Protein AF-0000000079491984 (afdb_homodimer)

pLDDT: mean 94.08, std 5.02, range [65.5, 98.88]

Sequence (304 aa):
MAICGKISVEFAIQIPASKFFHILAKEFHNIQNICERVHGANLHEGDDWHSTDSVKNWTCLVDGKVITCKEKIEAIDEEKKLIKYSLFDGDIGQNYKLFKCNVQVTETNNESASVKWTIEYEKITEDVKTPYGYLEFLEKGTVEVGDHLQKAMAICGKISVEFAIQIPASKFFHILAKEFHNIQNICERVHGANLHEGDDWHSTDSVKNWTCLVDGKVITCKEKIEAIDEEKKLIKYSLFDGDIGQNYKLFKCNVQVTETNNESASVKWTIEYEKITEDVKTPYGYLEFLEKGTVEVGDHLQKA

Foldseek 3Di:
DDQWDKDKDKDKFQAALLVLLCCVQPVVQCLCVQFPQWVDKDWPDDDDDRDQGTKMWTWGQFPNDTWIWIKGWPDADSVQSKTKMWIDDTPCPVWWPGWIKMWTWAGDPDNMIMIMIMIITGTPDPPRDDVVRVNVVVVSSSRSSSVVVVVD/DDQWDKDKDKDKFQAALLVLLCCVQPVVQCLCVQFPQWVDKDWPDDDDDRDQGTKMWTWGQFPNDTWIWIKGWDDADSVQSKTKMWIDDTPCPVWWPGWIKMWTWAGDPDRMIMIMIMIITGTPDPPRDDVVRVNVVVVSSSRSSSVVVVVD

Nearest PDB structures (foldseek):
  4reh-assembly1_A  TM=9.298E-01  e=4.213E-14  Panax ginseng
  4rej-assembly1_A  TM=9.325E-01  e=7.852E-14  Panax ginseng
  4ihr-assembly1_A  TM=9.256E-01  e=9.306E-14  Actinidia deliciosa
  4rei-assembly1_A  TM=9.336E-01  e=1.836E-13  Panax ginseng
  8qhh-assembly1_A  TM=7.505E-01  e=2.131E-08  Actinidia deliciosa

Radius of gyration: 20.42 Å; Cα contacts (8 Å, |Δi|>4): 708; chains: 2; bounding box: 38×55×44 Å

InterPro domains:
  IPR000916 Bet v I/Major latex protein [PF00407] (3-151)
  IPR000916 Bet v I/Major latex protein [SM01037] (2-152)
  IPR023393 START-like domain superfamily [G3DSA:3.30.530.20] (1-151)
  IPR051761 MLP-like hydrophobic ligand-binding [PTHR31907] (5-149)

Secondary structure (DSSP, 8-state):
--SEEEEEEEEEESS-HHHHHHHHHH-GGGHHHH-TTEEEEEEEESS-TTSTT-EEEEEEEETTEEEEEEEEEEEEETTTTEEEEEEESHHHHHHEEEEEEEEEEEE-SSS-EEEEEEEEEEESSTTSPPTHHHHHHHHHHHHHHHHHHHH-/--SEEEEEEEEEESS-HHHHHHHHHH-GGGHHHH-TTEEEEEEEESS-TTSTT-EEEEEEEETTEEEEEEEEEEEEETTTTEEEEEEESHHHHHHEEEEEEEEEEEE-SSS-EEEEEEEEEEESSTTSPPTHHHHHHHHHHHHHHHHHHHH-

Solvent-accessible surface area (backbone atoms only — not comparable to full-atom values): 15536 Å² total; per-residue (Å²): 103,62,43,40,39,38,38,36,42,34,34,56,44,88,41,35,28,68,63,60,48,40,40,64,62,74,40,50,84,52,44,46,81,58,23,83,50,33,74,39,71,45,78,74,38,71,90,48,93,73,40,64,77,14,31,33,38,42,32,34,53,44,81,88,35,83,42,39,33,33,38,31,40,73,46,74,38,75,89,65,36,33,41,35,34,40,47,36,44,60,55,47,42,73,40,26,77,38,40,33,44,33,40,35,39,38,74,48,75,88,56,14,14,34,42,34,42,36,39,41,40,26,39,68,47,55,84,49,74,79,65,58,49,58,53,49,40,53,52,54,41,50,47,40,46,50,54,51,55,67,75,96,102,61,43,41,40,38,37,36,41,33,33,56,44,87,43,36,28,68,62,60,47,41,40,64,60,74,41,51,84,51,45,48,79,57,22,85,49,33,74,39,68,45,80,72,38,71,90,48,90,72,39,65,75,14,30,33,37,40,32,31,53,44,83,89,36,81,41,40,32,33,39,30,40,73,46,75,38,77,88,64,36,32,42,35,34,39,46,36,45,59,55,47,42,73,39,27,78,37,40,31,44,34,41,36,40,39,73,48,76,88,57,13,13,36,42,34,43,35,38,41,40,25,40,68,47,55,84,49,73,80,66,56,49,58,53,51,40,52,52,54,43,50,48,40,46,50,54,52,56,68,74,97

Organism: Arachis duranensis (NCBI:txid130453)

Structure (mmCIF, N/CA/C/O backbone):
data_AF-0000000079491984-model_v1
#
loop_
_entity.id
_entity.type
_entity.pdbx_description
1 polymer 'MLP-like protein 43 isoform X2'
#
loop_
_atom_site.group_PDB
_atom_site.id
_atom_site.type_symbol
_atom_site.label_atom_id
_atom_site.label_alt_id
_atom_site.label_comp_id
_atom_site.label_asym_id
_atom_site.label_entity_id
_atom_site.label_seq_id
_atom_site.pdbx_PDB_ins_code
_atom_site.Cartn_x
_atom_site.Cartn_y
_atom_site.Cartn_z
_atom_site.occupancy
_atom_site.B_iso_or_equiv
_atom_site.auth_seq_id
_atom_site.auth_comp_id
_atom_site.auth_asym_id
_atom_site.auth_atom_id
_atom_site.pdbx_PDB_model_num
ATOM 1 N N . MET A 1 1 ? -13.367 -6.609 -8.82 1 65.81 1 MET A N 1
ATOM 2 C CA . MET A 1 1 ? -12.398 -6.168 -7.82 1 65.81 1 MET A CA 1
ATOM 3 C C . MET A 1 1 ? -13.055 -6.047 -6.445 1 65.81 1 MET A C 1
ATOM 5 O O . MET A 1 1 ? -14.273 -5.953 -6.34 1 65.81 1 MET A O 1
ATOM 9 N N . ALA A 1 2 ? -12.18 -6.27 -5.438 1 77.56 2 ALA A N 1
ATOM 10 C CA . ALA A 1 2 ? -12.695 -6.188 -4.074 1 77.56 2 ALA A CA 1
ATOM 11 C C . ALA A 1 2 ? -13.234 -4.789 -3.775 1 77.56 2 ALA A C 1
ATOM 13 O O . ALA A 1 2 ? -12.648 -3.789 -4.191 1 77.56 2 ALA A O 1
ATOM 14 N N . ILE A 1 3 ? -14.32 -4.754 -3.184 1 88.94 3 ILE A N 1
ATOM 15 C CA . ILE A 1 3 ? -15.016 -3.512 -2.869 1 88.94 3 ILE A CA 1
ATOM 16 C C . ILE A 1 3 ? -14.375 -2.85 -1.654 1 88.94 3 ILE A C 1
ATOM 18 O O . ILE A 1 3 ? -14.344 -1.621 -1.551 1 88.94 3 ILE A O 1
ATOM 22 N N . CYS A 1 4 ? -13.898 -3.643 -0.767 1 94.94 4 CYS A N 1
ATOM 23 C CA . CYS A 1 4 ? -13.281 -3.09 0.432 1 94.94 4 CYS A CA 1
ATOM 24 C C . CYS A 1 4 ? -11.844 -3.58 0.578 1 94.94 4 CYS A C 1
ATOM 26 O O . CYS A 1 4 ? -11.484 -4.621 0.033 1 94.94 4 CYS A O 1
ATOM 28 N N . GLY A 1 5 ? -11.07 -2.826 1.215 1 97.25 5 GLY A N 1
ATOM 29 C CA . GLY A 1 5 ? -9.695 -3.238 1.428 1 97.25 5 GLY A CA 1
ATOM 30 C C . GLY A 1 5 ? -8.906 -2.268 2.287 1 97.25 5 GLY A C 1
ATOM 31 O O . GLY A 1 5 ? -9.484 -1.355 2.887 1 97.25 5 GLY A O 1
ATOM 32 N N . LYS A 1 6 ? -7.695 -2.627 2.525 1 98.44 6 LYS A N 1
ATOM 33 C CA . LYS A 1 6 ? -6.742 -1.841 3.301 1 98.44 6 LYS A CA 1
ATOM 34 C C . LYS A 1 6 ? -5.387 -1.775 2.602 1 98.44 6 LYS A C 1
ATOM 36 O O . LYS A 1 6 ? -4.879 -2.791 2.121 1 98.44 6 LYS A O 1
ATOM 41 N N . ILE A 1 7 ? -4.855 -0.584 2.465 1 98.75 7 ILE A N 1
ATOM 42 C CA . ILE A 1 7 ? -3.518 -0.414 1.902 1 98.75 7 ILE A CA 1
ATOM 43 C C . ILE A 1 7 ? -2.645 0.372 2.877 1 98.75 7 ILE A C 1
ATOM 45 O O . ILE A 1 7 ? -3.15 1.16 3.678 1 98.75 7 ILE A O 1
ATOM 49 N N . SER A 1 8 ? -1.336 0.175 2.818 1 98.88 8 SER A N 1
ATOM 50 C CA . SER A 1 8 ? -0.468 0.884 3.752 1 98.88 8 SER A CA 1
ATOM 51 C C . SER A 1 8 ? 0.931 1.071 3.174 1 98.88 8 SER A C 1
ATOM 53 O O . SER A 1 8 ? 1.337 0.339 2.27 1 98.88 8 SER A O 1
ATOM 55 N N . VAL A 1 9 ? 1.588 2.031 3.645 1 98.69 9 VAL A N 1
ATOM 56 C CA . VAL A 1 9 ? 2.992 2.299 3.357 1 98.69 9 VAL A CA 1
ATOM 57 C C . VAL A 1 9 ? 3.723 2.666 4.648 1 98.69 9 VAL A C 1
ATOM 59 O O . VAL A 1 9 ? 3.174 3.369 5.5 1 98.69 9 VAL A O 1
ATOM 62 N N . GLU A 1 10 ? 4.836 2.133 4.848 1 98.44 10 GLU A N 1
ATOM 63 C CA . GLU A 1 10 ? 5.688 2.418 6 1 98.44 10 GLU A CA 1
ATOM 64 C C . GLU A 1 10 ? 7.125 2.705 5.566 1 98.44 10 GLU A C 1
ATOM 66 O O . GLU A 1 10 ? 7.695 1.964 4.766 1 98.44 10 GLU A O 1
ATOM 71 N N . PHE A 1 11 ? 7.715 3.742 6.102 1 96.94 11 PHE A N 1
ATOM 72 C CA . PHE A 1 11 ? 9.07 4.129 5.742 1 96.94 11 PHE A CA 1
ATOM 73 C C . PHE A 1 11 ? 9.703 4.98 6.836 1 96.94 11 PHE A C 1
ATOM 75 O O . PHE A 1 11 ? 9.008 5.461 7.734 1 96.94 11 PHE A O 1
ATOM 82 N N . ALA A 1 12 ? 10.984 5.207 6.746 1 94.38 12 ALA A N 1
ATOM 83 C CA . ALA A 1 12 ? 11.719 5.965 7.754 1 94.38 12 ALA A CA 1
ATOM 84 C C . ALA A 1 12 ? 11.875 7.422 7.336 1 94.38 12 ALA A C 1
ATOM 86 O O . ALA A 1 12 ? 11.969 7.73 6.145 1 94.38 12 ALA A O 1
ATOM 87 N N . ILE A 1 13 ? 11.836 8.273 8.336 1 93.88 13 ILE A N 1
ATOM 88 C CA . ILE A 1 13 ? 12.203 9.672 8.148 1 93.88 13 ILE A CA 1
ATOM 89 C C . ILE A 1 13 ? 13.281 10.07 9.148 1 93.88 13 ILE A C 1
ATOM 91 O O . ILE A 1 13 ? 13.359 9.508 10.242 1 93.88 13 ILE A O 1
ATOM 95 N N . GLN A 1 14 ? 14.07 10.961 8.789 1 91.62 14 GLN A N 1
ATOM 96 C CA . GLN A 1 14 ? 15.172 11.391 9.648 1 91.62 14 GLN A CA 1
ATOM 97 C C . GLN A 1 14 ? 14.75 12.562 10.531 1 91.62 14 GLN A C 1
ATOM 99 O O . GLN A 1 14 ? 15.414 13.602 10.539 1 91.62 14 GLN A O 1
ATOM 104 N N . ILE A 1 15 ? 13.727 12.414 11.211 1 94 15 ILE A N 1
ATOM 105 C CA . ILE A 1 15 ? 13.133 13.352 12.156 1 94 15 ILE A CA 1
ATOM 106 C C . ILE A 1 15 ? 12.633 12.602 13.391 1 94 15 ILE A C 1
ATOM 108 O O . ILE A 1 15 ? 12.031 11.539 13.266 1 94 15 ILE A O 1
ATOM 112 N N . PRO A 1 16 ? 12.922 13.125 14.594 1 95.25 16 PRO A N 1
ATOM 113 C CA . PRO A 1 16 ? 12.344 12.477 15.773 1 95.25 16 PRO A CA 1
ATOM 114 C C . PRO A 1 16 ? 10.82 12.352 15.695 1 95.25 16 PRO A C 1
ATOM 116 O O . PRO A 1 16 ? 10.148 13.258 15.195 1 95.25 16 PRO A O 1
ATOM 119 N N . ALA A 1 17 ? 10.344 11.25 16.188 1 96.31 17 ALA A N 1
ATOM 120 C CA . ALA A 1 17 ? 8.914 10.945 16.109 1 96.31 17 ALA A CA 1
ATOM 121 C C . ALA A 1 17 ? 8.078 12.055 16.75 1 96.31 17 ALA A C 1
ATOM 123 O O . ALA A 1 17 ? 7.051 12.453 16.203 1 96.31 17 ALA A O 1
ATOM 124 N N . SER A 1 18 ? 8.539 12.57 17.859 1 95.12 18 SER A N 1
ATOM 125 C CA . SER A 1 18 ? 7.781 13.586 18.578 1 95.12 18 SER A CA 1
ATOM 126 C C . SER A 1 18 ? 7.656 14.867 17.766 1 95.12 18 SER A C 1
ATOM 128 O O . SER A 1 18 ? 6.602 15.508 17.75 1 95.12 18 SER A O 1
ATOM 130 N N . LYS A 1 19 ? 8.695 15.172 17.109 1 94.19 19 LYS A N 1
ATOM 131 C CA . LYS A 1 19 ? 8.695 16.391 16.312 1 94.19 19 LYS A CA 1
ATOM 132 C C . LYS A 1 19 ? 7.75 16.281 15.125 1 94.19 19 LYS A C 1
ATOM 134 O O . LYS A 1 19 ? 6.973 17.188 14.852 1 94.19 19 LYS A O 1
ATOM 139 N N . PHE A 1 20 ? 7.863 15.227 14.398 1 95.94 20 PHE A N 1
ATOM 140 C CA . PHE A 1 20 ? 6.988 15.016 13.25 1 95.94 20 PHE A CA 1
ATOM 141 C C . PHE A 1 20 ? 5.531 14.938 13.695 1 95.94 20 PHE A C 1
ATOM 143 O O . PHE A 1 20 ? 4.656 15.547 13.078 1 95.94 20 PHE A O 1
ATOM 150 N N . PHE A 1 21 ? 5.293 14.195 14.773 1 96.69 21 PHE A N 1
ATOM 151 C CA . PHE A 1 21 ? 3.938 14.016 15.281 1 96.69 21 PHE A CA 1
ATOM 152 C C . PHE A 1 21 ? 3.344 15.344 15.727 1 96.69 21 PHE A C 1
ATOM 154 O O . PHE A 1 21 ? 2.143 15.578 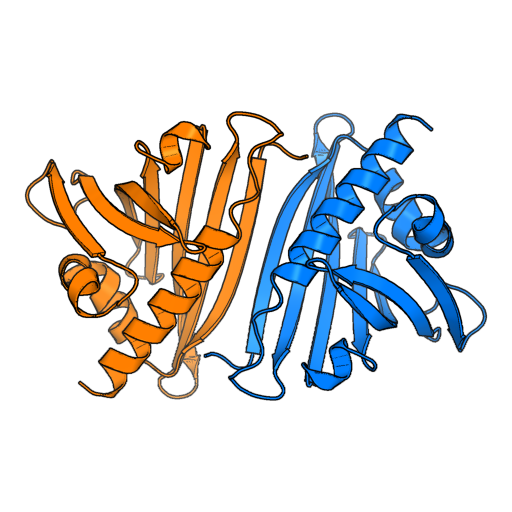15.57 1 96.69 21 PHE A O 1
ATOM 161 N N . HIS A 1 22 ? 4.141 16.219 16.203 1 94.44 22 HIS A N 1
ATOM 162 C CA . HIS A 1 22 ? 3.693 17.516 16.688 1 94.44 22 HIS A CA 1
ATOM 163 C C . HIS A 1 22 ? 3.074 18.344 15.57 1 94.44 22 HIS A C 1
ATOM 165 O O . HIS A 1 22 ? 2.033 18.969 15.766 1 94.44 22 HIS A O 1
ATOM 171 N N . ILE A 1 23 ? 3.633 18.266 14.453 1 92.69 23 ILE A N 1
ATOM 172 C CA . ILE A 1 23 ? 3.115 19.047 13.336 1 92.69 23 ILE A CA 1
ATOM 173 C C . ILE A 1 23 ? 1.729 18.531 12.953 1 92.69 23 ILE A C 1
ATOM 175 O O . ILE A 1 23 ? 0.839 19.312 12.617 1 92.69 23 ILE A O 1
ATOM 179 N N . LEU A 1 24 ? 1.529 17.25 12.992 1 92.94 24 LEU A N 1
ATOM 180 C CA . LEU A 1 24 ? 0.246 16.656 12.625 1 92.94 24 LEU A CA 1
ATOM 181 C C . LEU A 1 24 ? -0.8 16.922 13.703 1 92.94 24 LEU A C 1
ATOM 183 O O . LEU A 1 24 ? -1.956 17.219 13.391 1 92.94 24 LEU A O 1
ATOM 187 N N . ALA A 1 25 ? -0.367 16.938 14.883 1 91.25 25 ALA A N 1
ATOM 188 C CA . ALA A 1 25 ? -1.304 16.953 16 1 91.25 25 ALA A CA 1
ATOM 189 C C . ALA A 1 25 ? -1.611 18.391 16.438 1 91.25 25 ALA A C 1
ATOM 191 O O . ALA A 1 25 ? -2.68 18.656 17 1 91.25 25 ALA A O 1
ATOM 192 N N . LYS A 1 26 ? -0.658 19.312 16.156 1 89.75 26 LYS A N 1
ATOM 193 C CA . LYS A 1 26 ? -0.817 20.625 16.766 1 89.75 26 LYS A CA 1
ATOM 194 C C . LYS A 1 26 ? -0.711 21.734 15.711 1 89.75 26 LYS A C 1
ATOM 196 O O . LYS A 1 26 ? -1.193 22.844 15.922 1 89.75 26 LYS A O 1
ATOM 201 N N . GLU A 1 27 ? -0.097 21.406 14.633 1 89.69 27 GLU A N 1
ATOM 202 C CA . GLU A 1 27 ? 0.138 22.438 13.633 1 89.69 27 GLU A CA 1
ATOM 203 C C . GLU A 1 27 ? -0.346 22 12.25 1 89.69 27 GLU A C 1
ATOM 205 O O . GLU A 1 27 ? 0.245 22.359 11.234 1 89.69 27 GLU A O 1
ATOM 210 N N . PHE A 1 28 ? -1.346 21.203 12.203 1 88.44 28 PHE A N 1
ATOM 211 C CA . PHE A 1 28 ? -1.822 20.609 10.953 1 88.44 28 PHE A CA 1
ATOM 212 C C . PHE A 1 28 ? -2.256 21.703 9.977 1 88.44 28 PHE A C 1
ATOM 214 O O . PHE A 1 28 ? -2.172 21.516 8.766 1 88.44 28 PHE A O 1
ATOM 221 N N . HIS A 1 29 ? -2.643 22.922 10.461 1 87.38 29 HIS A N 1
ATOM 222 C CA . HIS A 1 29 ? -3.061 24.047 9.641 1 87.38 29 HIS A CA 1
ATOM 223 C C . HIS A 1 29 ? -1.907 24.578 8.797 1 87.38 29 HIS A C 1
ATOM 225 O O . HIS A 1 29 ? -2.129 25.219 7.766 1 87.38 29 HIS A O 1
ATOM 231 N N . ASN A 1 30 ? -0.699 24.266 9.195 1 88.69 30 ASN A N 1
ATOM 232 C CA . ASN A 1 30 ? 0.477 24.781 8.492 1 88.69 30 ASN A CA 1
ATOM 233 C C . ASN A 1 30 ? 0.876 23.875 7.336 1 88.69 30 ASN A C 1
ATOM 235 O O . ASN A 1 30 ? 1.764 24.203 6.551 1 88.69 30 ASN A O 1
ATOM 239 N N . ILE A 1 31 ? 0.219 22.703 7.156 1 91.12 31 ILE A N 1
ATOM 240 C CA . ILE A 1 31 ? 0.618 21.703 6.164 1 91.12 31 ILE A CA 1
ATOM 241 C C . ILE A 1 31 ? 0.465 22.281 4.762 1 91.12 31 ILE A C 1
ATOM 243 O O . ILE A 1 31 ? 1.267 22 3.869 1 91.12 31 ILE A O 1
ATOM 247 N N . GLN A 1 32 ? -0.574 23.125 4.555 1 90.19 32 GLN A N 1
ATOM 248 C CA . GLN A 1 32 ? -0.828 23.703 3.238 1 90.19 32 GLN A CA 1
ATOM 249 C C . GLN A 1 32 ? 0.31 24.641 2.816 1 90.19 32 GLN A C 1
ATOM 251 O O . GLN A 1 32 ? 0.509 24.875 1.624 1 90.19 32 GLN A O 1
ATOM 256 N N . ASN A 1 33 ? 1.092 25.125 3.779 1 91.12 33 ASN A N 1
ATOM 257 C CA . ASN A 1 33 ? 2.219 26.016 3.498 1 91.12 33 ASN A CA 1
ATOM 258 C C . ASN A 1 33 ? 3.508 25.234 3.285 1 91.12 33 ASN A C 1
ATOM 260 O O . ASN A 1 33 ? 4.492 25.766 2.777 1 91.12 33 ASN A O 1
ATOM 264 N N . ILE A 1 34 ? 3.486 24.031 3.691 1 92.06 34 ILE A N 1
ATOM 265 C CA . ILE A 1 34 ? 4.68 23.188 3.658 1 92.06 34 ILE A CA 1
ATOM 266 C C . ILE A 1 34 ? 4.625 22.266 2.449 1 92.06 34 ILE A C 1
ATOM 268 O O . ILE A 1 34 ? 5.617 22.109 1.733 1 92.06 34 ILE A O 1
ATOM 272 N N . CYS A 1 35 ? 3.459 21.719 2.193 1 92.88 35 CYS A N 1
ATOM 273 C CA . CYS A 1 35 ? 3.297 20.719 1.152 1 92.88 35 CYS A CA 1
ATOM 274 C C . CYS A 1 35 ? 2.822 21.344 -0.151 1 92.88 35 CYS A C 1
ATOM 276 O O . CYS A 1 35 ? 1.72 21.891 -0.215 1 92.88 35 CYS A O 1
ATOM 278 N N . GLU A 1 36 ? 3.543 21.156 -1.156 1 91.25 36 GLU A N 1
ATOM 279 C CA . GLU A 1 36 ? 3.217 21.734 -2.459 1 91.25 36 GLU A CA 1
ATOM 280 C C . GLU A 1 36 ? 1.952 21.109 -3.037 1 91.25 36 GLU A C 1
ATOM 282 O O . GLU A 1 36 ? 1.207 21.75 -3.77 1 91.25 36 GLU A O 1
ATOM 287 N N . ARG A 1 37 ? 1.658 19.953 -2.699 1 92.88 37 ARG A N 1
ATOM 288 C CA . ARG A 1 37 ? 0.539 19.203 -3.256 1 92.88 37 ARG A CA 1
ATOM 289 C C . ARG A 1 37 ? -0.773 19.594 -2.588 1 92.88 37 ARG A C 1
ATOM 291 O O . ARG A 1 37 ? -1.852 19.219 -3.055 1 92.88 37 ARG A O 1
ATOM 298 N N . VAL A 1 38 ? -0.645 20.328 -1.52 1 95.19 38 VAL A N 1
ATOM 299 C CA . VAL A 1 38 ? -1.826 20.875 -0.861 1 95.19 38 VAL A CA 1
ATOM 300 C C . VAL A 1 38 ? -2.08 22.297 -1.354 1 95.19 38 VAL A C 1
ATOM 302 O O . VAL A 1 38 ? -1.293 23.203 -1.077 1 95.19 38 VAL A O 1
ATOM 305 N N . HIS A 1 39 ? -3.143 22.438 -2.008 1 94 39 HIS A N 1
ATOM 306 C CA . HIS A 1 39 ? -3.426 23.719 -2.641 1 94 39 HIS A CA 1
ATOM 307 C C . HIS A 1 39 ? -4.242 24.625 -1.72 1 94 39 HIS A C 1
ATOM 309 O O . HIS A 1 39 ? -4.262 25.844 -1.897 1 94 39 HIS A O 1
ATOM 315 N N . GLY A 1 40 ? -5 23.984 -0.832 1 93.12 40 GLY A N 1
ATOM 316 C CA . GLY A 1 40 ? -5.758 24.797 0.114 1 93.12 40 GLY A CA 1
ATOM 317 C C . GLY A 1 40 ? -6.434 23.969 1.191 1 93.12 40 GLY A C 1
ATOM 318 O O . GLY A 1 40 ? -6.84 22.828 0.944 1 93.12 40 GLY A O 1
ATOM 319 N N . ALA A 1 41 ? -6.512 24.578 2.34 1 93.25 41 ALA A N 1
ATOM 320 C CA . ALA A 1 41 ? -7.23 23.969 3.459 1 93.25 41 ALA A CA 1
ATOM 321 C C . ALA A 1 41 ? -7.93 25.031 4.301 1 93.25 41 ALA A C 1
ATOM 323 O O . ALA A 1 41 ? -7.41 26.141 4.477 1 93.25 41 ALA A O 1
ATOM 324 N N . ASN A 1 42 ? -9.117 24.703 4.711 1 92.25 42 ASN A 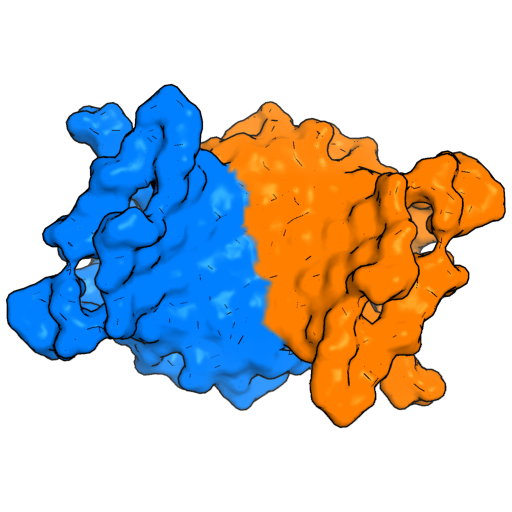N 1
ATOM 325 C CA . ASN A 1 42 ? -9.828 25.625 5.598 1 92.25 42 ASN A CA 1
ATOM 326 C C . ASN A 1 42 ? -10.734 24.859 6.566 1 92.25 42 ASN A C 1
ATOM 328 O O . ASN A 1 42 ? -11.188 23.766 6.27 1 92.25 42 ASN A O 1
ATOM 332 N N . LEU A 1 43 ? -10.945 25.5 7.672 1 91.81 43 LEU A N 1
ATOM 333 C CA . LEU A 1 43 ? -11.875 24.969 8.656 1 91.81 43 LEU A CA 1
ATOM 334 C C . LEU A 1 43 ? -13.32 25.125 8.18 1 91.81 43 LEU A C 1
ATOM 336 O O . LEU A 1 43 ? -13.766 26.234 7.906 1 91.81 43 LEU A O 1
ATOM 340 N N . HIS A 1 44 ? -14 24.078 7.98 1 91.75 44 HIS A N 1
ATOM 341 C CA . HIS A 1 44 ? -15.398 24.094 7.543 1 91.75 44 HIS A CA 1
ATOM 342 C C . HIS A 1 44 ? -16.344 24.203 8.727 1 91.75 44 HIS A C 1
ATOM 344 O O . HIS A 1 44 ? -17.328 24.953 8.68 1 91.75 44 HIS A O 1
ATOM 350 N N . GLU A 1 45 ? -16.047 23.422 9.719 1 90.31 45 GLU A N 1
ATOM 351 C CA . GLU A 1 45 ? -16.812 23.422 10.961 1 90.31 45 GLU A CA 1
ATOM 352 C C . GLU A 1 45 ? -15.898 23.281 12.172 1 90.31 45 GLU A C 1
ATOM 354 O O . GLU A 1 45 ? -14.867 22.609 12.102 1 90.31 45 GLU A O 1
ATOM 359 N N . GLY A 1 46 ? -16.266 23.906 13.297 1 87.56 46 GLY A N 1
ATOM 360 C CA . GLY A 1 46 ? -15.5 23.812 14.523 1 87.56 46 GLY A CA 1
ATOM 361 C C . GLY A 1 46 ? -14.641 25.031 14.789 1 87.56 46 GLY A C 1
ATOM 362 O O . GLY A 1 46 ? -14.641 25.969 14 1 87.56 46 GLY A O 1
ATOM 363 N N . ASP A 1 47 ? -13.891 24.875 15.93 1 82.94 47 ASP A N 1
ATOM 364 C CA . ASP A 1 47 ? -13.188 26.078 16.391 1 82.94 47 ASP A CA 1
ATOM 365 C C . ASP A 1 47 ? -11.672 25.906 16.234 1 82.94 47 ASP A C 1
ATOM 367 O O . ASP A 1 47 ? -10.93 26.891 16.266 1 82.94 47 ASP A O 1
ATOM 371 N N . ASP A 1 48 ? -11.375 24.703 16.172 1 85.75 48 ASP A N 1
ATOM 372 C CA . ASP A 1 48 ? -9.938 24.5 16.031 1 85.75 48 ASP A CA 1
ATOM 373 C C . ASP A 1 48 ? -9.641 23.297 15.133 1 85.75 48 ASP A C 1
ATOM 375 O O . ASP A 1 48 ? -10.523 22.5 14.844 1 85.75 48 ASP A O 1
ATOM 379 N N . TRP A 1 49 ? -8.43 23.172 14.688 1 87.62 49 TRP A N 1
ATOM 380 C CA . TRP A 1 49 ? -8.023 22.219 13.672 1 87.62 49 TRP A CA 1
ATOM 381 C C . TRP A 1 49 ? -7.859 20.828 14.273 1 87.62 49 TRP A C 1
ATOM 383 O O . TRP A 1 49 ? -7.836 19.828 13.547 1 87.62 49 TRP A O 1
ATOM 393 N N . HIS A 1 50 ? -7.75 20.672 15.609 1 86.69 50 HIS A N 1
ATOM 394 C CA . HIS A 1 50 ? -7.281 19.406 16.156 1 86.69 50 HIS A CA 1
ATOM 395 C C . HIS A 1 50 ? -8.32 18.781 17.078 1 86.69 50 HIS A C 1
ATOM 397 O O . HIS A 1 50 ? -8.031 17.812 17.781 1 86.69 50 HIS A O 1
ATOM 403 N N . SER A 1 51 ? -9.484 19.375 16.938 1 86 51 SER A N 1
ATOM 404 C CA . SER A 1 51 ? -10.586 18.797 17.688 1 86 51 SER A CA 1
ATOM 405 C C . SER A 1 51 ? -11.328 17.75 16.891 1 86 51 SER A C 1
ATOM 407 O O . SER A 1 51 ? -11.422 17.844 15.656 1 86 51 SER A O 1
ATOM 409 N N . THR A 1 52 ? -11.906 16.719 17.547 1 88.5 52 THR A N 1
ATOM 410 C CA . THR A 1 52 ? -12.656 15.648 16.891 1 88.5 52 THR A CA 1
ATOM 411 C C . THR A 1 52 ? -13.984 16.172 16.375 1 88.5 52 THR A C 1
ATOM 413 O O . THR A 1 52 ? -14.641 15.5 15.562 1 88.5 52 THR A O 1
ATOM 416 N N . ASP A 1 53 ? -14.297 17.406 16.703 1 87.88 53 ASP A N 1
ATOM 417 C CA . ASP A 1 53 ? -15.555 18 16.25 1 87.88 53 ASP A CA 1
ATOM 418 C C . ASP A 1 53 ? -15.352 18.828 15 1 87.88 53 ASP A C 1
ATOM 420 O O . ASP A 1 53 ? -16.312 19.234 14.352 1 87.88 53 ASP A O 1
ATOM 424 N N . SER A 1 54 ? -14.156 19.094 14.703 1 92.25 54 SER A N 1
ATOM 425 C CA . SER A 1 54 ? -13.859 20 13.594 1 92.25 54 SER A CA 1
ATOM 426 C C . SER A 1 54 ? -13.797 19.234 12.273 1 92.25 54 SER A C 1
ATOM 428 O O . SER A 1 54 ? -13.375 18.078 12.234 1 92.25 54 SER A O 1
ATOM 430 N N . VAL A 1 55 ? -14.312 19.875 11.273 1 96.44 55 VAL A N 1
ATOM 431 C CA . VAL A 1 55 ? -14.25 19.375 9.906 1 96.44 55 VAL A CA 1
ATOM 432 C C . VAL A 1 55 ? -13.43 20.344 9.047 1 96.44 55 VAL A C 1
ATOM 434 O O . VAL A 1 55 ? -13.656 21.562 9.07 1 96.44 55 VAL A O 1
ATOM 437 N N . LYS A 1 56 ? -12.477 19.844 8.375 1 96.38 56 LYS A N 1
ATOM 438 C CA . LYS A 1 56 ? -11.648 20.641 7.473 1 96.38 56 LYS A CA 1
ATOM 439 C C . LYS A 1 56 ? -11.945 20.297 6.012 1 96.38 56 LYS A C 1
ATOM 441 O O . LYS A 1 56 ? -12.234 19.156 5.68 1 96.38 56 LYS A O 1
ATOM 446 N N . ASN A 1 57 ? -11.867 21.328 5.16 1 96.75 57 ASN A N 1
ATOM 447 C CA . ASN A 1 57 ? -11.906 21.172 3.711 1 96.75 57 ASN A CA 1
ATOM 448 C C . ASN A 1 57 ? -10.5 21.203 3.109 1 96.75 57 ASN A C 1
ATOM 450 O O . ASN A 1 57 ? -9.695 22.078 3.439 1 96.75 57 ASN A O 1
ATOM 454 N N . TRP A 1 58 ? -10.242 20.266 2.279 1 96.81 58 TRP A N 1
ATOM 455 C CA . TRP A 1 58 ? -8.93 20.188 1.653 1 96.81 58 TRP A CA 1
ATOM 456 C C . TRP A 1 58 ? -9.047 20.219 0.133 1 96.81 58 TRP A C 1
ATOM 458 O O . TRP A 1 58 ? -9.969 19.641 -0.44 1 96.81 58 TRP A O 1
ATOM 468 N N . THR A 1 59 ? -8.172 20.906 -0.517 1 97.56 59 THR A N 1
ATOM 469 C CA . THR A 1 59 ? -7.918 20.875 -1.953 1 97.56 59 THR A CA 1
ATOM 470 C C . THR A 1 59 ? -6.496 20.406 -2.24 1 97.56 59 THR A C 1
ATOM 472 O O . THR A 1 59 ? -5.527 21.047 -1.832 1 97.56 59 THR A O 1
ATOM 475 N N . CYS A 1 60 ? -6.371 19.266 -2.92 1 97.38 60 CYS A N 1
ATOM 476 C CA . CYS A 1 60 ? -5.066 18.641 -3.082 1 97.38 60 CYS A CA 1
ATOM 477 C C . CYS A 1 60 ? -4.867 18.156 -4.512 1 97.38 60 CYS A C 1
ATOM 479 O O . CYS A 1 60 ? -5.84 17.891 -5.223 1 97.38 60 CYS A O 1
ATOM 481 N N . LEU A 1 61 ? -3.631 17.984 -4.887 1 96.81 61 LEU A N 1
ATOM 482 C CA . LEU A 1 61 ? -3.242 17.359 -6.145 1 96.81 61 LEU A CA 1
ATOM 483 C C . LEU A 1 61 ? -2.91 15.891 -5.941 1 96.81 61 LEU A C 1
ATOM 485 O O . LEU A 1 61 ? -1.897 15.555 -5.324 1 96.81 61 LEU A O 1
ATOM 489 N N . VAL A 1 62 ? -3.77 14.992 -6.465 1 95.44 62 VAL A N 1
ATOM 490 C CA . VAL A 1 62 ? -3.576 13.547 -6.363 1 95.44 62 VAL A CA 1
ATOM 491 C C . VAL A 1 62 ? -3.59 12.922 -7.758 1 95.44 62 VAL A C 1
ATOM 493 O O . VAL A 1 62 ? -4.566 13.062 -8.492 1 95.44 62 VAL A O 1
ATOM 496 N N . ASP A 1 63 ? -2.561 12.281 -8.094 1 90.5 63 ASP A N 1
ATOM 497 C CA . ASP A 1 63 ? -2.439 11.648 -9.398 1 90.5 63 ASP A CA 1
ATOM 498 C C . ASP A 1 63 ? -2.672 12.656 -10.523 1 90.5 63 ASP A C 1
ATOM 500 O O . ASP A 1 63 ? -3.426 12.391 -11.461 1 90.5 63 ASP A O 1
ATOM 504 N N . GLY A 1 64 ? -2.174 13.789 -10.32 1 91.62 64 GLY A N 1
ATOM 505 C CA . GLY A 1 64 ? -2.211 14.812 -11.352 1 91.62 64 GLY A CA 1
ATOM 506 C C . GLY A 1 64 ? -3.551 15.523 -11.445 1 91.62 64 GLY A C 1
ATOM 507 O O . GLY A 1 64 ? -3.752 16.359 -12.32 1 91.62 64 GLY A O 1
ATOM 508 N N . LYS A 1 65 ? -4.441 15.258 -10.578 1 95.25 65 LYS A N 1
ATOM 509 C CA . LYS A 1 65 ? -5.766 15.875 -10.57 1 95.25 65 LYS A CA 1
ATOM 510 C C . LYS A 1 65 ? -6.027 16.609 -9.258 1 95.25 65 LYS A C 1
ATOM 512 O O . LYS A 1 65 ? -5.68 16.109 -8.188 1 95.25 65 LYS A O 1
ATOM 517 N N . VAL A 1 66 ? -6.645 17.719 -9.406 1 96.75 66 VAL A N 1
ATOM 518 C CA . VAL A 1 66 ? -7.059 18.469 -8.219 1 96.75 66 VAL A CA 1
ATOM 519 C C . VAL A 1 66 ? -8.328 17.844 -7.637 1 96.75 66 VAL A C 1
ATOM 521 O O . VAL A 1 66 ? -9.328 17.688 -8.344 1 96.75 66 VAL A O 1
ATOM 524 N N . ILE A 1 67 ? -8.289 17.5 -6.387 1 97.31 67 ILE A N 1
ATOM 525 C CA . ILE A 1 67 ? -9.445 16.891 -5.734 1 97.31 67 ILE A CA 1
ATOM 526 C C . ILE A 1 67 ? -9.812 17.672 -4.48 1 97.31 67 ILE A C 1
ATOM 528 O O . ILE A 1 67 ? -8.984 18.406 -3.934 1 97.31 67 ILE A O 1
ATOM 532 N N . THR A 1 68 ? -11.031 17.516 -4.066 1 97.31 68 THR A N 1
ATOM 533 C CA . THR A 1 68 ? -11.5 18.094 -2.812 1 97.31 68 THR A CA 1
ATOM 534 C C . THR A 1 68 ? -12.102 17.031 -1.909 1 97.31 68 THR A C 1
ATOM 536 O O . THR A 1 68 ? -12.625 16.016 -2.393 1 97.31 68 THR A O 1
ATOM 539 N N . CYS A 1 69 ? -12 17.297 -0.6 1 97.62 69 CYS A N 1
ATOM 540 C CA . CYS A 1 69 ? -12.641 16.422 0.371 1 97.62 69 CYS A CA 1
ATOM 541 C C . CYS A 1 69 ? -12.773 17.109 1.725 1 97.62 69 CYS A C 1
ATOM 543 O O . CYS A 1 69 ? -12.227 18.203 1.931 1 97.62 69 CYS A O 1
ATOM 545 N N . LYS A 1 70 ? -13.547 16.469 2.518 1 97.31 70 LYS A N 1
ATOM 546 C CA . LYS A 1 70 ? -13.641 16.859 3.92 1 97.31 70 LYS A CA 1
ATOM 547 C C . LYS A 1 70 ? -12.977 15.828 4.824 1 97.31 70 LYS A C 1
ATOM 549 O O . LYS A 1 70 ? -13 14.633 4.527 1 97.31 70 LYS A O 1
ATOM 554 N N . GLU A 1 71 ? -12.383 16.375 5.859 1 96.81 71 GLU A N 1
ATOM 555 C CA . GLU A 1 71 ? -11.648 15.516 6.777 1 96.81 71 GLU A CA 1
ATOM 556 C C . GLU A 1 71 ? -12.016 15.812 8.227 1 96.81 71 GLU A C 1
ATOM 558 O O . GLU A 1 71 ? -12.18 16.969 8.609 1 96.81 71 GLU A O 1
ATOM 563 N N . LYS A 1 72 ? -12.211 14.789 9 1 96.19 72 LYS A N 1
ATOM 564 C CA . LYS A 1 72 ? -12.398 14.906 10.438 1 96.19 72 LYS A CA 1
ATOM 565 C C . LYS A 1 72 ? -11.477 13.961 11.203 1 96.19 72 LYS A C 1
ATOM 567 O O . LYS A 1 72 ? -11.227 12.844 10.758 1 96.19 72 LYS A O 1
ATOM 572 N N . ILE A 1 73 ? -11.039 14.406 12.375 1 95.81 73 ILE A N 1
ATOM 573 C CA . ILE A 1 73 ? -10.234 13.562 13.258 1 95.81 73 ILE A CA 1
ATOM 574 C C . ILE A 1 73 ? -11.148 12.672 14.094 1 95.81 73 ILE A C 1
ATOM 576 O O . ILE A 1 73 ? -12.062 13.164 14.766 1 95.81 73 ILE A O 1
ATOM 580 N N . GLU A 1 74 ? -10.906 11.422 14.008 1 96.25 74 GLU A N 1
ATOM 581 C CA . GLU A 1 74 ? -11.68 10.484 14.82 1 96.25 74 GLU A CA 1
ATOM 582 C C . GLU A 1 74 ? -11.039 10.289 16.188 1 96.25 74 GLU A C 1
ATOM 584 O O . GLU A 1 74 ? -11.742 10.18 17.203 1 96.25 74 GLU A O 1
ATOM 589 N N . ALA A 1 75 ? -9.766 10.188 16.219 1 95.94 75 ALA A N 1
ATOM 590 C CA . ALA A 1 75 ? -9.062 9.953 17.484 1 95.94 75 ALA A CA 1
ATOM 591 C C . ALA A 1 75 ? -7.598 10.352 17.375 1 95.94 75 ALA A C 1
ATOM 593 O O . ALA A 1 75 ? -7 10.266 16.297 1 95.94 75 ALA A O 1
ATOM 594 N N . ILE A 1 76 ? -7.066 10.812 18.469 1 94.56 76 ILE A N 1
ATOM 595 C CA . ILE A 1 76 ? -5.641 11.07 18.625 1 94.56 76 ILE A CA 1
ATOM 596 C C . ILE A 1 76 ? -5.109 10.32 19.859 1 94.56 76 ILE A C 1
ATOM 598 O O . ILE A 1 76 ? -5.641 10.469 20.953 1 94.56 76 ILE A O 1
ATOM 602 N N . ASP A 1 77 ? -4.18 9.5 19.641 1 96.19 77 ASP A N 1
ATOM 603 C CA . ASP A 1 77 ? -3.469 8.82 20.719 1 96.19 77 ASP A CA 1
ATOM 604 C C . ASP A 1 77 ? -2.039 9.336 20.844 1 96.19 77 ASP A C 1
ATOM 606 O O . ASP A 1 77 ? -1.143 8.883 20.125 1 96.19 77 ASP A O 1
ATOM 610 N N . GLU A 1 78 ? -1.779 10.227 21.719 1 94 78 GLU A N 1
ATOM 611 C CA . GLU A 1 78 ? -0.478 10.867 21.859 1 94 78 GLU A CA 1
ATOM 612 C C . GLU A 1 78 ? 0.58 9.883 22.344 1 94 78 GLU A C 1
ATOM 614 O O . GLU A 1 78 ? 1.747 9.977 21.953 1 94 78 GLU A O 1
ATOM 619 N N . GLU A 1 79 ? 0.177 9.008 23.172 1 95.06 79 GLU A N 1
ATOM 620 C CA . GLU A 1 79 ? 1.118 8.016 23.688 1 95.06 79 GLU A CA 1
ATOM 621 C C . GLU A 1 79 ? 1.644 7.113 22.578 1 95.06 79 GLU A C 1
ATOM 623 O O . GLU A 1 79 ? 2.848 6.875 22.484 1 95.06 79 GLU A O 1
ATOM 628 N N . LYS A 1 80 ? 0.785 6.66 21.719 1 95.81 80 LYS A N 1
ATOM 629 C CA . LYS A 1 80 ? 1.161 5.773 20.625 1 95.81 80 LYS A CA 1
ATOM 630 C C . LYS A 1 80 ? 1.531 6.566 19.375 1 95.81 80 LYS A C 1
ATOM 632 O O . LYS A 1 80 ? 1.958 5.996 18.375 1 95.81 80 LYS A O 1
ATOM 637 N N . LYS A 1 81 ? 1.35 7.879 19.469 1 97.69 81 LYS A N 1
ATOM 638 C CA . LYS A 1 81 ? 1.554 8.781 18.328 1 97.69 81 LYS A CA 1
ATOM 639 C C . LYS A 1 81 ? 0.79 8.305 17.094 1 97.69 81 LYS A C 1
ATOM 641 O O . LYS A 1 81 ? 1.374 8.133 16.031 1 97.69 81 LYS A O 1
ATOM 646 N N . LEU A 1 82 ? -0.45 8.109 17.297 1 97.81 82 LEU A N 1
ATOM 647 C CA . LEU A 1 82 ? -1.404 7.629 16.312 1 97.81 82 LEU A CA 1
ATOM 648 C C . LEU A 1 82 ? -2.539 8.633 16.109 1 97.81 82 LEU A C 1
ATOM 650 O O . LEU A 1 82 ? -3.072 9.172 17.078 1 97.81 82 LEU A O 1
ATOM 654 N N . ILE A 1 83 ? -2.852 9 14.883 1 97.44 83 ILE A N 1
ATOM 655 C CA . ILE A 1 83 ? -4.012 9.82 14.547 1 97.44 83 ILE A CA 1
ATOM 656 C C . ILE A 1 83 ? -4.891 9.086 13.539 1 97.44 83 ILE A C 1
ATOM 658 O O . ILE A 1 83 ? -4.391 8.508 12.57 1 97.44 83 ILE A O 1
ATOM 662 N N . LYS A 1 84 ? -6.168 9.07 13.742 1 97.88 84 LYS A N 1
ATOM 663 C CA . LYS A 1 84 ? -7.152 8.484 12.844 1 97.88 84 LYS A CA 1
ATOM 664 C C . LYS A 1 84 ? -8.031 9.555 12.203 1 97.88 84 LYS A C 1
ATOM 666 O O . LYS A 1 84 ? -8.617 10.383 12.906 1 97.88 84 LYS A O 1
ATOM 671 N N . TYR A 1 85 ? -8.102 9.516 10.906 1 97.75 85 TYR A N 1
ATOM 672 C CA . TYR A 1 85 ? -8.906 10.469 10.148 1 97.75 85 TYR A CA 1
ATOM 673 C C . TYR A 1 85 ? -10.031 9.766 9.406 1 97.75 85 TYR A C 1
ATOM 675 O O . TYR A 1 85 ? -9.867 8.625 8.953 1 97.75 85 TYR A O 1
ATOM 683 N N . SER A 1 86 ? -11.102 10.445 9.281 1 98.06 86 SER A N 1
ATOM 684 C CA . SER A 1 86 ? -12.148 10.07 8.344 1 98.06 86 SER A CA 1
ATOM 685 C C . SER A 1 86 ? -12.32 11.125 7.254 1 98.06 86 SER A C 1
ATOM 687 O O . SER A 1 86 ? -12.383 12.32 7.543 1 98.06 86 SER A O 1
ATOM 689 N N . LEU A 1 87 ? -12.352 10.672 6.059 1 98.19 87 LEU A N 1
ATOM 690 C CA . LEU A 1 87 ? -12.555 11.578 4.93 1 98.19 87 LEU A CA 1
ATOM 691 C C . LEU A 1 87 ? -13.875 11.281 4.234 1 98.19 87 LEU A C 1
ATOM 693 O O . LEU A 1 87 ? -14.289 10.125 4.137 1 98.19 87 LEU A O 1
ATOM 697 N N . PHE A 1 88 ? -14.484 12.352 3.752 1 97.69 88 PHE A N 1
ATOM 698 C CA . PHE A 1 88 ? -15.797 12.203 3.135 1 97.69 88 PHE A CA 1
ATOM 699 C C . PHE A 1 88 ? -16.109 13.383 2.23 1 97.69 88 PHE A C 1
ATOM 701 O O . PHE A 1 88 ? -15.297 14.305 2.096 1 97.69 88 PHE A O 1
ATOM 708 N N . ASP A 1 89 ? -17.094 13.312 1.47 1 97.12 89 ASP A N 1
ATOM 709 C CA . ASP A 1 89 ? -17.594 14.352 0.571 1 97.12 89 ASP A CA 1
ATOM 710 C C . ASP A 1 89 ? -16.578 14.633 -0.543 1 97.12 89 ASP A C 1
ATOM 712 O O . ASP A 1 89 ? -15.523 14.008 -0.603 1 97.12 89 ASP A O 1
ATOM 716 N N . GLY A 1 90 ? -16.984 15.422 -1.556 1 97.25 90 GLY A N 1
ATOM 717 C CA . GLY A 1 90 ? -16.125 15.734 -2.689 1 97.25 90 GLY A CA 1
ATOM 718 C C . GLY A 1 90 ? -15.797 14.516 -3.533 1 97.25 90 GLY A C 1
ATOM 719 O O . GLY A 1 90 ? -16.656 13.664 -3.77 1 97.25 90 GLY A O 1
ATOM 720 N N . ASP A 1 91 ? -14.547 14.5 -3.926 1 96.94 91 ASP A N 1
ATOM 721 C CA . ASP A 1 91 ? -14.102 13.391 -4.762 1 96.94 91 ASP A CA 1
ATOM 722 C C . ASP A 1 91 ? -14.094 12.078 -3.98 1 96.94 91 ASP A C 1
ATOM 724 O O . ASP A 1 91 ? -14.391 11.016 -4.531 1 96.94 91 ASP A O 1
ATOM 728 N N . ILE A 1 92 ? -13.797 12.133 -2.699 1 97.19 92 ILE A N 1
ATOM 729 C CA . ILE A 1 92 ? -13.758 10.938 -1.858 1 97.19 92 ILE A CA 1
ATOM 730 C C . ILE A 1 92 ? -15.164 10.352 -1.732 1 97.19 92 ILE A C 1
ATOM 732 O O . ILE A 1 92 ? -15.359 9.156 -1.946 1 97.19 92 ILE A O 1
ATOM 736 N N . GLY A 1 93 ? -16.109 11.195 -1.489 1 97 93 GLY A N 1
ATOM 737 C CA . GLY A 1 93 ? -17.469 10.734 -1.297 1 97 93 GLY A CA 1
ATOM 738 C C . GLY A 1 93 ? -18.109 10.195 -2.566 1 97 93 GLY A C 1
ATOM 739 O O . GLY A 1 93 ? -19.047 9.406 -2.51 1 97 93 GLY A O 1
ATOM 740 N N . GLN A 1 94 ? -17.609 10.602 -3.719 1 97 94 GLN A N 1
ATOM 741 C CA . GLN A 1 94 ? -18.141 10.148 -5 1 97 94 GLN A CA 1
ATOM 742 C C . GLN A 1 94 ? -17.625 8.758 -5.344 1 97 94 GLN A C 1
ATOM 744 O O . GLN A 1 94 ? -18.234 8.039 -6.141 1 97 94 GLN A O 1
ATOM 749 N N . ASN A 1 95 ? -16.578 8.391 -4.672 1 97.12 95 ASN A N 1
ATOM 750 C CA . ASN A 1 95 ? -15.922 7.156 -5.098 1 97.12 95 ASN A CA 1
ATOM 751 C C . ASN A 1 95 ? -15.914 6.109 -3.986 1 97.12 95 ASN A C 1
ATOM 753 O O . ASN A 1 95 ? -15.852 4.91 -4.258 1 97.12 95 ASN A O 1
ATOM 757 N N . TYR A 1 96 ? -16.031 6.574 -2.756 1 98.06 96 TYR A N 1
ATOM 758 C CA . TYR A 1 96 ? -15.875 5.656 -1.631 1 98.06 96 TYR A CA 1
ATOM 759 C C . TYR A 1 96 ? -16.969 5.887 -0.59 1 98.06 96 TYR A C 1
ATOM 761 O O . TYR A 1 96 ? -17.266 7.031 -0.247 1 98.06 96 TYR A O 1
ATOM 769 N N . LYS A 1 97 ? -17.516 4.844 -0.111 1 97.44 97 LYS A N 1
ATOM 770 C CA . LYS A 1 97 ? -18.469 4.895 0.987 1 97.44 97 LYS A CA 1
ATOM 771 C C . LYS A 1 97 ? -17.766 5.094 2.326 1 97.44 97 LYS A C 1
ATOM 773 O O . LYS A 1 97 ? -18.312 5.727 3.232 1 97.44 97 LYS A O 1
ATOM 778 N N . LEU A 1 98 ? -16.641 4.449 2.402 1 98.19 98 LEU A N 1
ATOM 779 C CA . LEU A 1 98 ? -15.781 4.543 3.57 1 98.19 98 LEU A CA 1
ATOM 780 C C . LEU A 1 98 ? -14.352 4.898 3.16 1 98.19 98 LEU A C 1
ATOM 782 O O . LEU A 1 98 ? -13.82 4.336 2.201 1 98.19 98 LEU A O 1
ATOM 786 N N . PHE A 1 99 ? -13.797 5.801 3.85 1 98.62 99 PHE A N 1
ATOM 787 C CA . PHE A 1 99 ? -12.414 6.188 3.615 1 98.62 99 PHE A CA 1
ATOM 788 C C . PHE A 1 99 ? -11.766 6.691 4.898 1 98.62 99 PHE A C 1
ATOM 790 O O . PHE A 1 99 ? -12.055 7.797 5.352 1 98.62 99 PHE A O 1
ATOM 797 N N . LYS A 1 100 ? -10.922 5.859 5.453 1 98.62 100 LYS A N 1
ATOM 798 C CA . LYS A 1 100 ? -10.203 6.207 6.676 1 98.62 100 LYS A CA 1
ATOM 799 C C . LYS A 1 100 ? -8.695 6.234 6.43 1 98.62 100 LYS A C 1
ATOM 801 O O . LYS A 1 100 ? -8.164 5.383 5.711 1 98.62 100 LYS A O 1
ATOM 806 N N . CYS A 1 101 ? -8.07 7.184 7.008 1 98.31 101 CYS A N 1
ATOM 807 C CA . CYS A 1 101 ? -6.617 7.316 6.922 1 98.31 101 CYS A CA 1
ATOM 808 C C . CYS A 1 101 ? -5.992 7.371 8.312 1 98.31 101 CYS A C 1
ATOM 810 O O . CYS A 1 101 ? -6.258 8.297 9.078 1 98.31 101 CYS A O 1
ATOM 812 N N . ASN A 1 102 ? -5.137 6.453 8.57 1 98.31 102 ASN A N 1
ATOM 813 C CA . ASN A 1 102 ? -4.449 6.414 9.859 1 98.31 102 ASN A CA 1
ATOM 814 C C . ASN A 1 102 ? -2.945 6.629 9.695 1 98.31 102 ASN A C 1
ATOM 816 O O . ASN A 1 102 ? -2.34 6.113 8.75 1 98.31 102 ASN A O 1
ATOM 820 N N . VAL A 1 103 ? -2.404 7.402 10.641 1 98.56 103 VAL A N 1
ATOM 821 C CA . VAL A 1 103 ? -0.955 7.574 10.648 1 98.56 103 VAL A CA 1
ATOM 822 C C . VAL A 1 103 ? -0.396 7.215 12.023 1 98.56 103 VAL A C 1
ATOM 824 O O . VAL A 1 103 ? -0.958 7.602 13.047 1 98.56 103 VAL A O 1
ATOM 827 N N . GLN A 1 104 ? 0.589 6.445 12.039 1 98.75 104 GLN A N 1
ATOM 828 C CA . GLN A 1 104 ? 1.333 6.102 13.242 1 98.75 104 GLN A CA 1
ATOM 829 C C . GLN A 1 104 ? 2.814 6.438 13.094 1 98.75 104 GLN A C 1
ATOM 831 O O . GLN A 1 104 ? 3.438 6.074 12.094 1 98.75 104 GLN A O 1
ATOM 836 N N . VAL A 1 105 ? 3.307 7.129 14.023 1 98 105 VAL A N 1
ATOM 837 C CA . VAL A 1 105 ? 4.723 7.488 14.031 1 98 105 VAL A CA 1
ATOM 838 C C . VAL A 1 105 ? 5.43 6.781 15.18 1 98 105 VAL A C 1
ATOM 840 O O . VAL A 1 105 ? 5.012 6.891 16.328 1 98 105 VAL A O 1
ATOM 843 N N . THR A 1 106 ? 6.43 6.051 14.867 1 97.69 106 THR A N 1
ATOM 844 C CA . THR A 1 106 ? 7.145 5.266 15.867 1 97.69 106 THR A CA 1
ATOM 845 C C . THR A 1 106 ? 8.609 5.672 15.93 1 97.69 106 THR A C 1
ATOM 847 O O . THR A 1 106 ? 9.273 5.797 14.891 1 97.69 106 THR A O 1
ATOM 850 N N . GLU A 1 107 ? 9 5.859 17.109 1 95.31 107 GLU A N 1
ATOM 851 C CA . GLU A 1 107 ? 10.406 6.199 17.297 1 95.31 107 GLU A CA 1
ATOM 852 C C . GLU A 1 107 ? 11.312 5.039 16.906 1 95.31 107 GLU A C 1
ATOM 854 O O . GLU A 1 107 ? 11.023 3.883 17.203 1 95.31 107 GLU A O 1
ATOM 859 N N . THR A 1 108 ? 12.242 5.465 16.094 1 90.94 108 THR A N 1
ATOM 860 C CA . THR A 1 108 ? 13.281 4.492 15.773 1 90.94 108 THR A CA 1
ATOM 861 C C . THR A 1 108 ? 14.625 4.926 16.344 1 90.94 108 THR A C 1
ATOM 863 O O . THR A 1 108 ? 14.695 5.828 17.172 1 90.94 108 THR A O 1
ATOM 866 N N . ASN A 1 109 ? 15.75 4.34 15.906 1 84.75 109 ASN A N 1
ATOM 867 C CA . ASN A 1 109 ? 17.062 4.691 16.422 1 84.75 109 ASN A CA 1
ATOM 868 C C . ASN A 1 109 ? 17.562 6.012 15.836 1 84.75 109 ASN A C 1
ATOM 870 O O . ASN A 1 109 ? 17.172 6.387 14.727 1 84.75 109 ASN A O 1
ATOM 874 N N . ASN A 1 110 ? 18.391 6.793 16.688 1 83.75 110 ASN A N 1
ATOM 875 C CA . ASN A 1 110 ? 19.203 7.914 16.219 1 83.75 110 ASN A CA 1
ATOM 876 C C . ASN A 1 110 ? 18.312 9.07 15.758 1 83.75 110 ASN A C 1
ATOM 878 O O . ASN A 1 110 ? 18.484 9.594 14.648 1 83.75 110 ASN A O 1
ATOM 882 N N . GLU A 1 111 ? 17.344 9.461 16.531 1 88.19 111 GLU A N 1
ATOM 883 C CA . GLU A 1 111 ? 16.547 10.656 16.25 1 88.19 111 GLU A CA 1
ATOM 884 C C . GLU A 1 111 ? 15.797 10.516 14.93 1 88.19 111 GLU A C 1
ATOM 886 O O . GLU A 1 111 ? 15.695 11.477 14.156 1 88.19 111 GLU A O 1
ATOM 891 N N . SER A 1 112 ? 15.438 9.281 14.641 1 92.75 112 SER A N 1
ATOM 892 C CA . SER A 1 112 ? 14.641 8.992 13.445 1 92.75 112 SER A CA 1
ATOM 893 C C . SER A 1 112 ? 13.312 8.352 13.812 1 92.75 112 SER A C 1
ATOM 895 O O . SER A 1 112 ? 13.07 8.031 14.977 1 92.75 112 SER A O 1
ATOM 897 N N . ALA A 1 113 ? 12.477 8.359 12.828 1 95.81 113 ALA A N 1
ATOM 898 C CA . ALA A 1 113 ? 11.148 7.805 13.062 1 95.81 113 ALA A CA 1
ATOM 899 C C . ALA A 1 113 ? 10.688 6.957 11.875 1 95.81 113 ALA A C 1
ATOM 901 O O . ALA A 1 113 ? 11.203 7.102 10.766 1 95.81 113 ALA A O 1
ATOM 902 N N . SER A 1 114 ? 9.867 6.008 12.188 1 96.88 114 SER A N 1
ATOM 903 C CA . SER A 1 114 ? 9.102 5.289 11.172 1 96.88 114 SER A CA 1
ATOM 904 C C . SER A 1 114 ? 7.672 5.816 11.078 1 96.88 114 SER A C 1
ATOM 906 O O . SER A 1 114 ? 6.996 5.977 12.094 1 96.88 114 SER A O 1
ATOM 908 N N . VAL A 1 115 ? 7.297 6.191 9.898 1 98.06 115 VAL A N 1
ATOM 909 C CA . VAL A 1 115 ? 5.934 6.664 9.672 1 98.06 115 VAL A CA 1
ATOM 910 C C . VAL A 1 115 ? 5.145 5.609 8.898 1 98.06 115 VAL A C 1
ATOM 912 O O . VAL A 1 115 ? 5.598 5.121 7.859 1 98.06 115 VAL A O 1
ATOM 915 N N . LYS A 1 116 ? 4.004 5.223 9.367 1 98.69 116 LYS A N 1
ATOM 916 C CA . LYS A 1 116 ? 3.119 4.27 8.711 1 98.69 116 LYS A CA 1
ATOM 917 C C . LYS A 1 116 ? 1.755 4.891 8.43 1 98.69 116 LYS A C 1
ATOM 919 O O . LYS A 1 116 ? 1.04 5.277 9.352 1 98.69 116 LYS A O 1
ATOM 924 N N . TRP A 1 117 ? 1.402 5 7.164 1 98.81 117 TRP A N 1
ATOM 925 C CA . TRP A 1 117 ? 0.065 5.395 6.73 1 98.81 117 TRP A CA 1
ATOM 926 C C . TRP A 1 117 ? -0.756 4.172 6.328 1 98.81 117 TRP A C 1
ATOM 928 O O . TRP A 1 117 ? -0.252 3.273 5.652 1 98.81 117 TRP A O 1
ATOM 938 N N . THR A 1 118 ? -1.989 4.137 6.762 1 98.88 118 THR A N 1
ATOM 939 C CA . THR A 1 118 ? -2.939 3.1 6.375 1 98.88 118 THR A CA 1
ATOM 940 C C . THR A 1 118 ? -4.246 3.719 5.887 1 98.88 118 THR A C 1
ATOM 942 O O . THR A 1 118 ? -4.777 4.637 6.52 1 98.88 118 THR A O 1
ATOM 945 N N . ILE A 1 119 ? -4.715 3.24 4.785 1 98.88 119 ILE A N 1
ATOM 946 C CA . ILE A 1 119 ? -6.02 3.645 4.281 1 98.88 119 ILE A CA 1
ATOM 947 C C . ILE A 1 119 ? -6.969 2.447 4.297 1 98.88 119 ILE A C 1
ATOM 949 O O . ILE A 1 119 ? -6.664 1.396 3.73 1 98.88 119 ILE A O 1
ATOM 953 N N . GLU A 1 120 ? -8.008 2.586 5.004 1 98.69 120 GLU A N 1
ATOM 954 C CA . GLU A 1 120 ? -9.133 1.665 4.922 1 98.69 120 GLU A CA 1
ATOM 955 C C . GLU A 1 120 ? -10.258 2.24 4.059 1 98.69 120 GLU A C 1
ATOM 957 O O . GLU A 1 120 ? -10.664 3.387 4.246 1 98.69 120 GLU A O 1
ATOM 962 N N . TYR A 1 121 ? -10.781 1.386 3.107 1 98.5 121 TYR A N 1
ATOM 963 C CA . TYR A 1 121 ? -11.742 1.968 2.176 1 98.5 121 TYR A CA 1
ATOM 964 C C . TYR A 1 121 ? -12.828 0.962 1.814 1 98.5 121 TYR A C 1
ATOM 966 O O . TYR A 1 121 ? -12.641 -0.247 1.973 1 98.5 121 TYR A O 1
ATOM 974 N N . GLU A 1 122 ? -13.953 1.455 1.471 1 98.12 122 GLU A N 1
ATOM 975 C CA . GLU A 1 122 ? -15.039 0.766 0.788 1 98.12 122 GLU A CA 1
ATOM 976 C C . GLU A 1 122 ? -15.477 1.528 -0.459 1 98.12 122 GLU A C 1
ATOM 978 O O . GLU A 1 122 ? -15.96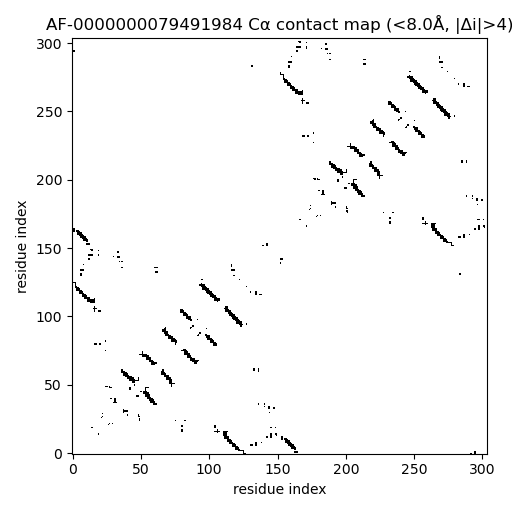9 2.656 -0.363 1 98.12 122 GLU A O 1
ATOM 983 N N . LYS A 1 123 ? -15.375 0.917 -1.561 1 97.38 123 LYS A N 1
ATOM 984 C CA . LYS A 1 123 ? -15.742 1.539 -2.83 1 97.38 123 LYS A 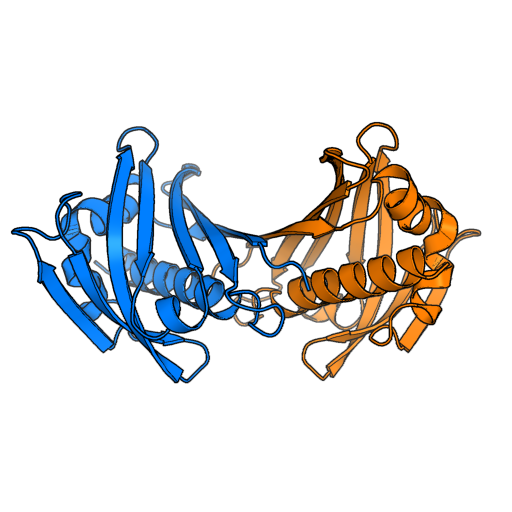CA 1
ATOM 985 C C . LYS A 1 123 ? -17.25 1.588 -2.998 1 97.38 123 LYS A C 1
ATOM 987 O O . LYS A 1 123 ? -17.969 0.706 -2.514 1 97.38 123 LYS A O 1
ATOM 992 N N . ILE A 1 124 ? -17.672 2.582 -3.74 1 96.94 124 ILE A N 1
ATOM 993 C CA . ILE A 1 124 ? -19.109 2.66 -4.012 1 96.94 124 ILE A CA 1
ATOM 994 C C . ILE A 1 124 ? -19.5 1.607 -5.047 1 96.94 124 ILE A C 1
ATOM 996 O O . ILE A 1 124 ? -20.578 1.024 -4.973 1 96.94 124 ILE A O 1
ATOM 1000 N N . THR A 1 125 ? -18.562 1.406 -6.082 1 94.5 125 THR A N 1
ATOM 1001 C CA . THR A 1 125 ? -18.719 0.35 -7.078 1 94.5 125 THR A CA 1
ATOM 1002 C C . THR A 1 125 ? -17.406 -0.372 -7.316 1 94.5 125 THR A C 1
ATOM 1004 O O . THR A 1 125 ? -16.344 0.119 -6.926 1 94.5 125 THR A O 1
ATOM 1007 N N . GLU A 1 126 ? -17.438 -1.45 -7.973 1 90.06 126 GLU A N 1
ATOM 1008 C CA . GLU A 1 126 ? -16.25 -2.275 -8.211 1 90.06 126 GLU A CA 1
ATOM 1009 C C . GLU A 1 126 ? -15.297 -1.601 -9.195 1 90.06 126 GLU A C 1
ATOM 1011 O O . GLU A 1 126 ? -14.109 -1.923 -9.234 1 90.06 126 GLU A O 1
ATOM 1016 N N . ASP A 1 127 ? -15.781 -0.634 -9.922 1 91.88 127 ASP A N 1
ATOM 1017 C CA . ASP A 1 127 ? -14.984 -0.008 -10.969 1 91.88 127 ASP A CA 1
ATOM 1018 C C . ASP A 1 127 ? -14.102 1.099 -10.406 1 91.88 127 ASP A C 1
ATOM 1020 O O . ASP A 1 127 ? -13.172 1.562 -11.07 1 91.88 127 ASP A O 1
ATOM 1024 N N . VAL A 1 128 ? -14.414 1.488 -9.164 1 94.94 128 VAL A N 1
ATOM 1025 C CA . VAL A 1 128 ? -13.594 2.504 -8.516 1 94.94 128 VAL A CA 1
ATOM 1026 C C . VAL A 1 128 ? -12.203 1.941 -8.219 1 94.94 128 VAL A C 1
ATOM 1028 O O . VAL A 1 128 ? -12.07 0.795 -7.789 1 94.94 128 VAL A O 1
ATOM 1031 N N . LYS A 1 129 ? -11.227 2.693 -8.445 1 93 129 LYS A N 1
ATOM 1032 C CA . LYS A 1 129 ? -9.844 2.258 -8.281 1 93 129 LYS A CA 1
ATOM 1033 C C . LYS A 1 129 ? -9.477 2.139 -6.805 1 93 129 LYS A C 1
ATOM 1035 O O . LYS A 1 129 ? -10 2.879 -5.969 1 93 129 LYS A O 1
ATOM 1040 N N . THR A 1 130 ? -8.609 1.151 -6.535 1 96.69 130 THR A N 1
ATOM 1041 C CA . THR A 1 130 ? -7.957 1.153 -5.23 1 96.69 130 THR A CA 1
ATOM 1042 C C . THR A 1 130 ? -7.207 2.461 -5 1 96.69 130 THR A C 1
ATOM 1044 O O . THR A 1 130 ? -6.613 3.012 -5.93 1 96.69 130 THR A O 1
ATOM 1047 N N . PRO A 1 131 ? -7.176 2.98 -3.83 1 97.19 131 PRO A N 1
ATOM 1048 C CA . PRO A 1 131 ? -6.707 4.352 -3.617 1 97.19 131 PRO A CA 1
ATOM 1049 C C . PRO A 1 131 ? -5.188 4.441 -3.486 1 97.19 131 PRO A C 1
ATOM 1051 O O . PRO A 1 131 ? -4.68 5.129 -2.598 1 97.19 131 PRO A O 1
ATOM 1054 N N . TYR A 1 132 ? -4.465 3.895 -4.414 1 97.25 132 TYR A N 1
ATOM 1055 C CA . TYR A 1 132 ? -3.008 3.965 -4.402 1 97.25 132 TYR A CA 1
ATOM 1056 C C . TYR A 1 132 ? -2.529 5.398 -4.582 1 97.25 132 TYR A C 1
ATOM 1058 O O . TYR A 1 132 ? -1.509 5.797 -4.012 1 97.25 132 TYR A O 1
ATOM 1066 N N . GLY A 1 133 ? -3.271 6.137 -5.379 1 96.5 133 GLY A N 1
ATOM 1067 C CA . GLY A 1 133 ? -2.904 7.527 -5.574 1 96.5 133 GLY A CA 1
ATOM 1068 C C . GLY A 1 133 ? -2.928 8.336 -4.293 1 96.5 133 GLY A C 1
ATOM 1069 O O . GLY A 1 133 ? -2.062 9.188 -4.078 1 96.5 133 GLY A O 1
ATOM 1070 N N . TYR A 1 134 ? -3.893 8.078 -3.484 1 97.56 134 TYR A N 1
ATOM 1071 C CA . TYR A 1 134 ? -4.004 8.781 -2.213 1 97.56 134 TYR A CA 1
ATOM 1072 C C . TYR A 1 134 ? -2.889 8.375 -1.26 1 97.56 134 TYR A C 1
ATOM 1074 O O . TYR A 1 134 ? -2.354 9.203 -0.524 1 97.56 134 TYR A O 1
ATOM 1082 N N . LEU A 1 135 ? -2.557 7.078 -1.322 1 98.25 135 LEU A N 1
ATOM 1083 C CA . LEU A 1 135 ? -1.468 6.594 -0.48 1 98.25 135 LEU A CA 1
ATOM 1084 C C . LEU A 1 135 ? -0.142 7.227 -0.889 1 98.25 135 LEU A C 1
ATOM 1086 O O . LEU A 1 135 ? 0.64 7.648 -0.033 1 98.25 135 LEU A O 1
ATOM 1090 N N . GLU A 1 136 ? 0.081 7.348 -2.15 1 96.62 136 GLU A N 1
ATOM 1091 C CA . GLU A 1 136 ? 1.279 8.008 -2.664 1 96.62 136 GLU A CA 1
ATOM 1092 C C . GLU A 1 136 ? 1.314 9.477 -2.268 1 96.62 136 GLU A C 1
ATOM 1094 O O . GLU A 1 136 ? 2.375 10.016 -1.936 1 96.62 136 GLU A O 1
ATOM 1099 N N . PHE A 1 137 ? 0.186 10.102 -2.312 1 97 137 PHE A N 1
ATOM 1100 C CA . PHE A 1 137 ? 0.072 11.492 -1.88 1 97 137 PHE A CA 1
ATOM 1101 C C . PHE A 1 137 ? 0.532 11.641 -0.435 1 97 137 PHE A C 1
ATOM 1103 O O . PHE A 1 137 ? 1.299 12.555 -0.116 1 97 137 PHE A O 1
ATOM 1110 N N . LEU A 1 138 ? 0.063 10.766 0.432 1 97.19 138 LEU A N 1
ATOM 1111 C CA . LEU A 1 138 ? 0.424 10.82 1.844 1 97.19 138 LEU A CA 1
ATOM 1112 C C . LEU A 1 138 ? 1.921 10.594 2.031 1 97.19 138 LEU A C 1
ATOM 1114 O O . LEU A 1 138 ? 2.559 11.266 2.844 1 97.19 138 LEU A O 1
ATOM 1118 N N . GLU A 1 139 ? 2.451 9.68 1.295 1 96.81 139 GLU A N 1
ATOM 1119 C CA . GLU A 1 139 ? 3.885 9.414 1.363 1 96.81 139 GLU A CA 1
ATOM 1120 C C . GLU A 1 139 ? 4.695 10.648 0.978 1 96.81 139 GLU A C 1
ATOM 1122 O O . GLU A 1 139 ? 5.559 11.086 1.735 1 96.81 139 GLU A O 1
ATOM 1127 N N . LYS A 1 140 ? 4.367 11.211 -0.178 1 94.75 140 LYS A N 1
ATOM 1128 C CA . LYS A 1 140 ? 5.09 12.383 -0.673 1 94.75 140 LYS A CA 1
ATOM 1129 C C . LYS A 1 140 ? 4.926 13.57 0.27 1 94.75 140 LYS A C 1
ATOM 1131 O O . LYS A 1 140 ? 5.879 14.312 0.512 1 94.75 140 LYS A O 1
ATOM 1136 N N . GLY A 1 141 ? 3.713 13.734 0.757 1 94.94 141 GLY A N 1
ATOM 1137 C CA . GLY A 1 141 ? 3.482 14.805 1.72 1 94.94 141 GLY A CA 1
ATOM 1138 C C . GLY A 1 141 ? 4.324 14.664 2.975 1 94.94 141 GLY A C 1
ATOM 1139 O O . GLY A 1 141 ? 4.844 15.656 3.49 1 94.94 141 GLY A O 1
ATOM 1140 N N . THR A 1 142 ? 4.426 13.453 3.451 1 95.62 142 THR A N 1
ATOM 1141 C CA . THR A 1 142 ? 5.219 13.195 4.645 1 95.62 142 THR A CA 1
ATOM 1142 C C . THR A 1 142 ? 6.684 13.562 4.418 1 95.62 142 THR A C 1
ATOM 1144 O O . THR A 1 142 ? 7.316 14.18 5.273 1 95.62 142 THR A O 1
ATOM 1147 N N . VAL A 1 143 ? 7.172 13.234 3.279 1 92.75 143 VAL A N 1
ATOM 1148 C CA . VAL A 1 143 ? 8.562 13.531 2.936 1 92.75 143 VAL A CA 1
ATOM 1149 C C . VAL A 1 143 ? 8.758 15.047 2.877 1 92.75 143 VAL A C 1
ATOM 1151 O O . VAL A 1 143 ? 9.75 15.57 3.395 1 92.75 143 VAL A O 1
ATOM 1154 N N . GLU A 1 144 ? 7.836 15.727 2.268 1 93.12 144 GLU A N 1
ATOM 1155 C CA . GLU A 1 144 ? 7.914 17.172 2.178 1 93.12 144 GLU A CA 1
ATOM 1156 C C . GLU A 1 144 ? 7.918 17.812 3.562 1 93.12 144 GLU A C 1
ATOM 1158 O O . GLU A 1 144 ? 8.695 18.734 3.824 1 93.12 144 GLU A O 1
ATOM 1163 N N . VAL A 1 145 ? 7.059 17.344 4.398 1 93.69 145 VAL A N 1
ATOM 1164 C CA . VAL A 1 145 ? 6.992 17.859 5.766 1 93.69 145 VAL A CA 1
ATOM 1165 C C . VAL A 1 145 ? 8.305 17.562 6.492 1 93.69 145 VAL A C 1
ATOM 1167 O O . VAL A 1 145 ? 8.852 18.438 7.176 1 93.69 145 VAL A O 1
ATOM 1170 N N . GLY A 1 146 ? 8.773 16.375 6.359 1 91.75 146 GLY A N 1
ATOM 1171 C CA . GLY A 1 146 ? 10.055 16 6.957 1 91.75 146 GLY A CA 1
ATOM 1172 C C . GLY A 1 146 ? 11.195 16.906 6.512 1 91.75 146 GLY A C 1
ATOM 1173 O O . GLY A 1 146 ? 11.992 17.344 7.336 1 91.75 146 GLY A O 1
ATOM 1174 N N . ASP A 1 147 ? 11.273 17.141 5.242 1 90.31 147 ASP A N 1
ATOM 1175 C CA . ASP A 1 147 ? 12.312 18 4.688 1 90.31 147 ASP A CA 1
ATOM 1176 C C . ASP A 1 147 ? 12.219 19.406 5.277 1 90.31 147 ASP A C 1
ATOM 1178 O O . A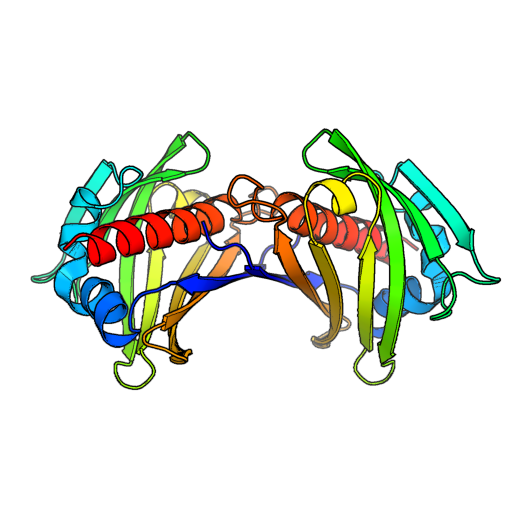SP A 1 147 ? 13.234 20.031 5.57 1 90.31 147 ASP A O 1
ATOM 1182 N N . HIS A 1 148 ? 11.07 19.875 5.406 1 92.75 148 HIS A N 1
ATOM 1183 C CA . HIS A 1 148 ? 10.836 21.188 5.992 1 92.75 148 HIS A CA 1
ATOM 1184 C C . HIS A 1 148 ? 11.32 21.234 7.434 1 92.75 148 HIS A C 1
ATOM 1186 O O . HIS A 1 148 ? 11.969 22.203 7.84 1 92.75 148 HIS A O 1
ATOM 1192 N N . LEU A 1 149 ? 11.047 20.188 8.148 1 91.94 149 LEU A N 1
ATOM 1193 C CA . LEU A 1 149 ? 11.391 20.141 9.562 1 91.94 149 LEU A CA 1
ATOM 1194 C C . LEU A 1 149 ? 12.898 20.016 9.758 1 91.94 149 LEU A C 1
ATOM 1196 O O . LEU A 1 149 ? 13.438 20.438 10.781 1 91.94 149 LEU A O 1
ATOM 1200 N N . GLN A 1 150 ? 13.484 19.391 8.828 1 87 150 GLN A N 1
ATOM 1201 C CA . GLN A 1 150 ? 14.938 19.266 8.898 1 87 150 GLN A CA 1
ATOM 1202 C C . GLN A 1 150 ? 15.617 20.609 8.695 1 87 150 GLN A C 1
ATOM 1204 O O . GLN A 1 150 ? 16.703 20.859 9.227 1 87 150 GLN A O 1
ATOM 1209 N N . LYS A 1 151 ? 15.078 21.531 7.906 1 84.19 151 LYS A N 1
ATOM 1210 C CA . LYS A 1 151 ? 15.648 22.844 7.625 1 84.19 151 LYS A CA 1
ATOM 1211 C C . LYS A 1 151 ? 15.266 23.844 8.711 1 84.19 151 LYS A C 1
ATOM 1213 O O . LYS A 1 151 ? 15.891 24.906 8.836 1 84.19 151 LYS A O 1
ATOM 1218 N N . ALA A 1 152 ? 14.203 23.547 9.438 1 69.06 152 ALA A N 1
ATOM 1219 C CA . ALA A 1 152 ? 13.734 24.484 10.453 1 69.06 152 ALA A CA 1
ATOM 1220 C C . ALA A 1 152 ? 14.484 24.281 11.773 1 69.06 152 ALA A C 1
ATOM 1222 O O . ALA A 1 152 ? 14.938 23.172 12.07 1 69.06 152 ALA A O 1
ATOM 1223 N N . MET B 1 1 ? 13.273 11.109 -0.846 1 65.5 1 MET B N 1
ATOM 1224 C CA . MET B 1 1 ? 12.352 10.016 -0.556 1 65.5 1 MET B CA 1
ATOM 1225 C C . MET B 1 1 ? 13.062 8.883 0.168 1 65.5 1 MET B C 1
ATOM 1227 O O . MET B 1 1 ? 14.289 8.773 0.11 1 65.5 1 MET B O 1
ATOM 1231 N N . ALA B 1 2 ? 12.242 8.195 0.987 1 77.25 2 ALA B N 1
ATOM 1232 C CA . ALA B 1 2 ? 12.828 7.086 1.741 1 77.25 2 ALA B CA 1
ATOM 1233 C C . ALA B 1 2 ? 13.352 6.004 0.805 1 77.25 2 ALA B C 1
ATOM 1235 O O . ALA B 1 2 ? 12.734 5.703 -0.217 1 77.25 2 ALA B O 1
ATOM 1236 N N . ILE B 1 3 ? 14.469 5.535 1.104 1 88.94 3 ILE B N 1
ATOM 1237 C CA . ILE B 1 3 ? 15.156 4.535 0.292 1 88.94 3 ILE B CA 1
ATOM 1238 C C . ILE B 1 3 ? 14.547 3.158 0.543 1 88.94 3 ILE B C 1
ATOM 1240 O O . ILE B 1 3 ? 14.5 2.318 -0.359 1 88.94 3 ILE B O 1
ATOM 1244 N N . CYS B 1 4 ? 14.125 2.951 1.727 1 95.06 4 CYS B N 1
ATOM 1245 C CA . CYS B 1 4 ? 13.547 1.655 2.055 1 95.06 4 CYS B CA 1
ATOM 1246 C C . CYS B 1 4 ? 12.125 1.814 2.596 1 95.06 4 CYS B C 1
ATOM 1248 O O . CYS B 1 4 ? 11.766 2.885 3.086 1 95.06 4 CYS B O 1
ATOM 1250 N N . GLY B 1 5 ? 11.352 0.826 2.424 1 97.25 5 GLY B N 1
ATOM 1251 C CA . GLY B 1 5 ? 10 0.887 2.941 1 97.25 5 GLY B CA 1
ATOM 1252 C C . GLY B 1 5 ? 9.227 -0.404 2.742 1 97.25 5 GLY B C 1
ATOM 1253 O O . GLY B 1 5 ? 9.805 -1.428 2.369 1 97.25 5 GLY B O 1
ATOM 1254 N N . LYS B 1 6 ? 8.031 -0.394 3.227 1 98.44 6 LYS B N 1
ATOM 1255 C CA . LYS B 1 6 ? 7.098 -1.509 3.127 1 98.44 6 LYS B CA 1
ATOM 1256 C C . LYS B 1 6 ? 5.715 -1.027 2.697 1 98.44 6 LYS B C 1
ATOM 1258 O O . LYS B 1 6 ? 5.207 -0.032 3.217 1 98.44 6 LYS B O 1
ATOM 1263 N N . ILE B 1 7 ? 5.152 -1.661 1.692 1 98.75 7 ILE B N 1
ATOM 1264 C CA . ILE B 1 7 ? 3.793 -1.353 1.266 1 98.75 7 ILE B CA 1
ATOM 1265 C C . ILE B 1 7 ? 2.945 -2.623 1.284 1 98.75 7 ILE B C 1
ATOM 1267 O O . ILE B 1 7 ? 3.471 -3.729 1.139 1 98.75 7 ILE B O 1
ATOM 1271 N N . SER B 1 8 ? 1.646 -2.479 1.46 1 98.88 8 SER B N 1
ATOM 1272 C CA . SER B 1 8 ? 0.801 -3.668 1.511 1 98.88 8 SER B CA 1
ATOM 1273 C C . SER B 1 8 ? -0.624 -3.354 1.066 1 98.88 8 SER B C 1
ATOM 1275 O O . SER B 1 8 ? -1.052 -2.199 1.106 1 98.88 8 SER B O 1
ATOM 1277 N N . VAL B 1 9 ? -1.278 -4.336 0.63 1 98.69 9 VAL B N 1
ATOM 1278 C CA . VAL B 1 9 ? -2.699 -4.301 0.301 1 98.69 9 VAL B CA 1
ATOM 1279 C C . VAL B 1 9 ? -3.387 -5.555 0.835 1 98.69 9 VAL B C 1
ATOM 1281 O O . VAL B 1 9 ? -2.82 -6.648 0.783 1 98.69 9 VAL B O 1
ATOM 1284 N N . GLU B 1 10 ? -4.48 -5.398 1.429 1 98.44 10 GLU B N 1
ATOM 1285 C CA . GLU B 1 10 ? -5.289 -6.496 1.948 1 98.44 10 GLU B CA 1
ATOM 1286 C C . GLU B 1 10 ? -6.746 -6.359 1.513 1 98.44 10 GLU B C 1
ATOM 1288 O O . GLU B 1 10 ? -7.332 -5.281 1.62 1 98.44 10 GLU B O 1
ATOM 1293 N N . PHE B 1 11 ? -7.336 -7.43 1.057 1 96.88 11 PHE B N 1
ATOM 1294 C CA . PHE B 1 11 ? -8.711 -7.41 0.585 1 96.88 11 PHE B CA 1
ATOM 1295 C C . PHE B 1 11 ? -9.32 -8.812 0.615 1 96.88 11 PHE B C 1
ATOM 1297 O O . PHE B 1 11 ? -8.602 -9.797 0.762 1 96.88 11 PHE B O 1
ATOM 1304 N N . ALA B 1 12 ? -10.602 -8.906 0.443 1 94.38 12 ALA B N 1
ATOM 1305 C CA . ALA B 1 12 ? -11.312 -10.18 0.497 1 94.38 12 ALA B CA 1
ATOM 1306 C C . ALA B 1 12 ? -11.523 -10.75 -0.902 1 94.38 12 ALA B C 1
ATOM 1308 O O . ALA B 1 12 ? -11.664 -10.008 -1.871 1 94.38 12 ALA B O 1
ATOM 1309 N N . ILE B 1 13 ? -11.461 -12.07 -0.956 1 93.81 13 ILE B N 1
ATOM 1310 C CA . ILE B 1 13 ? -11.859 -12.781 -2.162 1 93.81 13 ILE B CA 1
ATOM 1311 C C . ILE B 1 13 ? -12.914 -13.836 -1.814 1 93.81 13 ILE B C 1
ATOM 1313 O O . ILE B 1 13 ? -12.938 -14.352 -0.694 1 93.81 13 ILE B O 1
ATOM 1317 N N . GLN B 1 14 ? -13.727 -14.117 -2.717 1 91.62 14 GLN B N 1
ATOM 1318 C CA . GLN B 1 14 ? -14.797 -15.078 -2.479 1 91.62 14 GLN B CA 1
ATOM 1319 C C . GLN B 1 14 ? -14.375 -16.484 -2.871 1 91.62 14 GLN B C 1
ATOM 1321 O O . GLN B 1 14 ? -15.055 -17.156 -3.652 1 91.62 14 GLN B O 1
ATOM 1326 N N . ILE B 1 15 ? -13.312 -16.922 -2.369 1 93.88 15 ILE B N 1
ATOM 1327 C CA . ILE B 1 15 ? -12.703 -18.234 -2.547 1 93.88 15 ILE B CA 1
ATOM 1328 C C . ILE B 1 15 ? -12.133 -18.734 -1.216 1 93.88 15 ILE B C 1
ATOM 1330 O O . ILE B 1 15 ? -11.508 -17.969 -0.48 1 93.88 15 ILE B O 1
ATOM 1334 N N . PRO B 1 16 ? -12.375 -20.016 -0.87 1 95.12 16 PRO B N 1
ATOM 1335 C CA . PRO B 1 16 ? -11.742 -20.516 0.346 1 95.12 16 PRO B CA 1
ATOM 1336 C C . PRO B 1 16 ? -10.219 -20.344 0.335 1 95.12 16 PRO B C 1
ATOM 1338 O O . PRO B 1 16 ? -9.586 -20.516 -0.709 1 95.12 16 PRO B O 1
ATOM 1341 N N . ALA B 1 17 ? -9.703 -20.047 1.487 1 96.25 17 ALA B N 1
ATOM 1342 C CA . ALA B 1 17 ? -8.273 -19.766 1.617 1 96.25 17 ALA B CA 1
ATOM 1343 C C . ALA B 1 17 ? -7.441 -20.938 1.104 1 96.25 17 ALA B C 1
ATOM 1345 O O . ALA B 1 17 ? -6.438 -20.734 0.414 1 96.25 17 ALA B O 1
ATOM 1346 N N . SER B 1 18 ? -7.871 -22.125 1.394 1 95 18 SER B N 1
ATOM 1347 C CA . SER B 1 18 ? -7.105 -23.312 1.014 1 95 18 SER B CA 1
ATOM 1348 C C . SER B 1 18 ? -7.035 -23.469 -0.502 1 95 18 SER B C 1
ATOM 1350 O O . SER B 1 18 ? -5.992 -23.828 -1.048 1 95 18 SER B O 1
ATOM 1352 N N . LYS B 1 19 ? -8.117 -23.172 -1.1 1 94.06 19 LYS B N 1
ATOM 1353 C CA . LYS B 1 19 ? -8.172 -23.297 -2.553 1 94.06 19 LYS B CA 1
ATOM 1354 C C . LYS B 1 19 ? -7.27 -22.281 -3.234 1 94.06 19 LYS B C 1
ATOM 1356 O O . LYS B 1 19 ? -6.523 -22.609 -4.152 1 94.06 19 LYS B O 1
ATOM 1361 N N . PHE B 1 20 ? -7.383 -21.047 -2.857 1 95.75 20 PHE B N 1
ATOM 1362 C CA . PHE B 1 20 ? -6.547 -20 -3.434 1 95.75 20 PHE B CA 1
ATOM 1363 C C . PHE B 1 20 ? -5.074 -20.281 -3.156 1 95.75 20 PHE B C 1
ATOM 1365 O O . PHE B 1 20 ? -4.238 -20.172 -4.055 1 95.75 20 PHE B O 1
ATOM 1372 N N . PHE B 1 21 ? -4.777 -20.656 -1.919 1 96.5 21 PHE B N 1
ATOM 1373 C CA . PHE B 1 21 ? -3.4 -20.922 -1.519 1 96.5 21 PHE B CA 1
ATOM 1374 C C . PHE B 1 21 ? -2.814 -22.078 -2.307 1 96.5 21 PHE B C 1
ATOM 1376 O O . PHE B 1 21 ? -1.627 -22.078 -2.639 1 96.5 21 PHE B O 1
ATOM 1383 N N . HIS B 1 22 ? -3.621 -23 -2.652 1 94.31 22 HIS B N 1
ATOM 1384 C CA . HIS B 1 22 ? -3.18 -24.172 -3.389 1 94.31 22 HIS B CA 1
ATOM 1385 C C . HIS B 1 22 ? -2.623 -23.797 -4.758 1 94.31 22 HIS B C 1
ATOM 1387 O O . HIS B 1 22 ? -1.591 -24.328 -5.18 1 94.31 22 HIS B O 1
ATOM 1393 N N . ILE B 1 23 ? -3.219 -22.891 -5.367 1 92.5 23 ILE B N 1
ATOM 1394 C CA . ILE B 1 23 ? -2.76 -22.469 -6.688 1 92.5 23 ILE B CA 1
ATOM 1395 C C . ILE B 1 23 ? -1.377 -21.828 -6.574 1 92.5 23 ILE B C 1
ATOM 1397 O O . ILE B 1 23 ? -0.514 -22.062 -7.426 1 92.5 23 ILE B O 1
ATOM 1401 N N . LEU B 1 24 ? -1.151 -21.062 -5.551 1 92.69 24 LEU B N 1
ATOM 1402 C CA . LEU B 1 24 ? 0.13 -20.391 -5.367 1 92.69 24 LEU B CA 1
ATOM 1403 C C . LEU B 1 24 ? 1.211 -21.375 -4.953 1 92.69 24 LEU B C 1
ATOM 1405 O O . LEU B 1 24 ? 2.346 -21.312 -5.43 1 92.69 24 LEU B O 1
ATOM 1409 N N . ALA B 1 25 ? 0.827 -22.328 -4.219 1 91.12 25 ALA B N 1
ATOM 1410 C CA . ALA B 1 25 ? 1.807 -23.203 -3.58 1 91.12 25 ALA B CA 1
ATOM 1411 C C . ALA B 1 25 ? 2.105 -24.422 -4.453 1 91.12 25 ALA B C 1
ATOM 1413 O O . ALA B 1 25 ? 3.193 -25 -4.375 1 91.12 25 ALA B O 1
ATOM 1414 N N . LYS B 1 26 ? 1.119 -24.797 -5.309 1 89.69 26 LYS B N 1
ATOM 1415 C CA . LYS B 1 26 ? 1.278 -26.078 -5.984 1 89.69 26 LYS B CA 1
ATOM 1416 C C . LYS B 1 26 ? 1.107 -25.938 -7.492 1 89.69 26 LYS B C 1
ATOM 1418 O O . LYS B 1 26 ? 1.571 -26.781 -8.258 1 89.69 26 LYS B O 1
ATOM 1423 N N . GLU B 1 27 ? 0.451 -24.891 -7.879 1 89.38 27 GLU B N 1
ATOM 1424 C CA . GLU B 1 27 ? 0.158 -24.75 -9.305 1 89.38 27 GLU B CA 1
ATOM 1425 C C . GLU B 1 27 ? 0.594 -23.391 -9.82 1 89.38 27 GLU B C 1
ATOM 1427 O O . GLU B 1 27 ? -0.042 -22.812 -10.711 1 89.38 27 GLU B O 1
ATOM 1432 N N . PHE B 1 28 ? 1.613 -22.828 -9.258 1 88.19 28 PHE B N 1
ATOM 1433 C CA . PHE B 1 28 ? 2.051 -21.484 -9.586 1 88.19 28 PHE B CA 1
ATOM 1434 C C . PHE B 1 28 ? 2.43 -21.375 -11.055 1 88.19 28 PHE B C 1
ATOM 1436 O O . PHE B 1 28 ? 2.305 -20.312 -11.664 1 88.19 28 PHE B O 1
ATOM 1443 N N . HIS B 1 29 ? 2.816 -22.5 -11.734 1 87.31 29 HIS B N 1
ATOM 1444 C CA . HIS B 1 29 ? 3.186 -22.547 -13.148 1 87.31 29 HIS B CA 1
ATOM 1445 C C . HIS B 1 29 ? 1.99 -22.219 -14.039 1 87.31 29 HIS B C 1
ATOM 1447 O O . HIS B 1 29 ? 2.162 -21.797 -15.188 1 87.31 29 HIS B O 1
ATOM 1453 N N . ASN B 1 30 ? 0.795 -22.375 -13.516 1 88.88 30 ASN B N 1
ATOM 1454 C CA . ASN B 1 30 ? -0.414 -22.156 -14.305 1 88.88 30 ASN B CA 1
ATOM 1455 C C . ASN B 1 30 ? -0.847 -20.688 -14.289 1 88.88 30 ASN B C 1
ATOM 1457 O O . ASN B 1 30 ? -1.771 -20.312 -15 1 88.88 30 ASN B O 1
ATOM 1461 N N . ILE B 1 31 ? -0.173 -19.828 -13.492 1 91.25 31 ILE B N 1
ATOM 1462 C CA . ILE B 1 31 ? -0.591 -18.438 -13.312 1 91.25 31 ILE B CA 1
ATOM 1463 C C . ILE B 1 31 ? -0.504 -17.703 -14.648 1 91.25 31 ILE B C 1
ATOM 1465 O O . ILE B 1 31 ? -1.334 -16.828 -14.938 1 91.25 31 ILE B O 1
ATOM 1469 N N . GLN B 1 32 ? 0.508 -18.031 -15.477 1 90.38 32 GLN B N 1
ATOM 1470 C CA . GLN B 1 32 ? 0.7 -17.359 -16.75 1 90.38 32 GLN B CA 1
ATOM 1471 C C . GLN B 1 32 ? -0.469 -17.625 -17.703 1 90.38 32 GLN B C 1
ATOM 1473 O O . GLN B 1 32 ? -0.713 -16.844 -18.625 1 90.38 32 GLN B O 1
ATOM 1478 N N . ASN B 1 33 ? -1.243 -18.703 -17.469 1 91.06 33 ASN B N 1
ATOM 1479 C CA . ASN B 1 33 ? -2.396 -19.047 -18.281 1 91.06 33 ASN B CA 1
ATOM 1480 C C . ASN B 1 33 ? -3.68 -18.422 -17.75 1 91.06 33 ASN B C 1
ATOM 1482 O O . ASN B 1 33 ? -4.691 -18.375 -18.453 1 91.06 33 ASN B O 1
ATOM 1486 N N . ILE B 1 34 ? -3.615 -18.016 -16.562 1 91.94 34 ILE B N 1
ATOM 1487 C CA . ILE B 1 34 ? -4.793 -17.484 -15.875 1 91.94 34 ILE B CA 1
ATOM 1488 C C . ILE B 1 34 ? -4.77 -15.961 -15.898 1 91.94 34 ILE B C 1
ATOM 1490 O O . ILE B 1 34 ? -5.785 -15.32 -16.172 1 91.94 34 ILE B O 1
ATOM 1494 N N . CYS B 1 35 ? -3.6 -15.391 -15.68 1 92.81 35 CYS B N 1
ATOM 1495 C CA . CYS B 1 35 ? -3.463 -13.945 -15.531 1 92.81 35 CYS B CA 1
ATOM 1496 C C . CYS B 1 35 ? -3.051 -13.305 -16.859 1 92.81 35 CYS B C 1
ATOM 1498 O O . CYS B 1 35 ? -1.962 -13.562 -17.359 1 92.81 35 CYS B O 1
ATOM 1500 N N . GLU B 1 36 ? -3.793 -12.414 -17.312 1 91.31 36 GLU B N 1
ATOM 1501 C CA . GLU B 1 36 ? -3.525 -11.734 -18.578 1 91.31 36 GLU B CA 1
ATOM 1502 C C . GLU B 1 36 ? -2.273 -10.867 -18.484 1 91.31 36 GLU B C 1
ATOM 1504 O O . GLU B 1 36 ? -1.568 -10.68 -19.484 1 91.31 36 GLU B O 1
ATOM 1509 N N . ARG B 1 37 ? -1.941 -10.422 -17.391 1 93 37 ARG B N 1
ATOM 1510 C CA . ARG B 1 37 ? -0.83 -9.492 -17.188 1 93 37 ARG B CA 1
ATOM 1511 C C . ARG B 1 37 ? 0.499 -10.242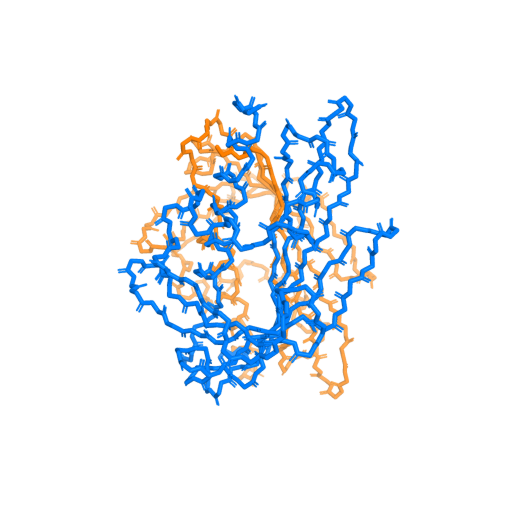 -17.125 1 93 37 ARG B C 1
ATOM 1513 O O . ARG B 1 37 ? 1.565 -9.625 -17.172 1 93 37 ARG B O 1
ATOM 1520 N N . VAL B 1 38 ? 0.391 -11.539 -17.031 1 95.25 38 VAL B N 1
ATOM 1521 C CA . VAL B 1 38 ? 1.586 -12.375 -17.094 1 95.25 38 VAL B CA 1
ATOM 1522 C C . VAL B 1 38 ? 1.796 -12.859 -18.516 1 95.25 38 VAL B C 1
ATOM 1524 O O . VAL B 1 38 ? 1.01 -13.664 -19.031 1 95.25 38 VAL B O 1
ATOM 1527 N N . HIS B 1 39 ? 2.828 -12.398 -19.094 1 94.12 39 HIS B N 1
ATOM 1528 C CA . HIS B 1 39 ? 3.064 -12.688 -20.5 1 94.12 39 HIS B CA 1
ATOM 1529 C C . HIS B 1 39 ? 3.895 -13.953 -20.672 1 94.12 39 HIS B C 1
ATOM 1531 O O . HIS B 1 39 ? 3.879 -14.578 -21.734 1 94.12 39 HIS B O 1
ATOM 1537 N N . GLY B 1 40 ? 4.703 -14.242 -19.641 1 93.25 40 GLY B N 1
ATOM 1538 C CA . GLY B 1 40 ? 5.48 -15.469 -19.719 1 93.25 40 GLY B CA 1
ATOM 1539 C C . GLY B 1 40 ? 6.211 -15.797 -18.438 1 93.25 40 GLY B C 1
ATOM 1540 O O . GLY B 1 40 ? 6.629 -14.891 -17.703 1 93.25 40 GLY B O 1
ATOM 1541 N N . ALA B 1 41 ? 6.332 -17.078 -18.203 1 93.44 41 ALA B N 1
ATOM 1542 C CA . ALA B 1 41 ? 7.098 -17.562 -17.062 1 93.44 41 ALA B CA 1
ATOM 1543 C C . ALA B 1 41 ? 7.809 -18.875 -17.406 1 93.44 41 ALA B C 1
ATOM 1545 O O . ALA B 1 41 ? 7.27 -19.703 -18.141 1 93.44 41 ALA B O 1
ATOM 1546 N N . ASN B 1 42 ? 9.016 -18.969 -16.938 1 92.44 42 ASN B N 1
ATOM 1547 C CA . ASN B 1 42 ? 9.742 -20.219 -17.141 1 92.44 42 ASN B CA 1
ATOM 1548 C C . ASN B 1 42 ? 10.703 -20.5 -15.984 1 92.44 42 ASN B C 1
ATOM 1550 O O . ASN B 1 42 ? 11.156 -19.562 -15.312 1 92.44 42 ASN B O 1
ATOM 1554 N N . LEU B 1 43 ? 10.945 -21.766 -15.805 1 92.06 43 LEU B N 1
ATOM 1555 C CA . LEU B 1 43 ? 11.93 -22.188 -14.812 1 92.06 43 LEU B CA 1
ATOM 1556 C C . LEU B 1 43 ? 13.344 -21.875 -15.289 1 92.06 43 LEU B C 1
ATOM 1558 O O . LEU B 1 43 ? 13.758 -22.344 -16.359 1 92.06 43 LEU B O 1
ATOM 1562 N N . HIS B 1 44 ? 14.039 -21.062 -14.609 1 91.94 44 HIS B N 1
ATOM 1563 C CA . HIS B 1 44 ? 15.414 -20.688 -14.953 1 91.94 44 HIS B CA 1
ATOM 1564 C C . HIS B 1 44 ? 16.406 -21.672 -14.344 1 91.94 44 HIS B C 1
ATOM 1566 O O . HIS B 1 44 ? 17.375 -22.078 -15 1 91.94 44 HIS B O 1
ATOM 1572 N N . GLU B 1 45 ? 16.172 -21.969 -13.109 1 90.56 45 GLU B N 1
ATOM 1573 C CA . GLU B 1 45 ? 16.984 -22.938 -12.383 1 90.56 45 GLU B CA 1
ATOM 1574 C C . GLU B 1 45 ? 16.125 -23.828 -11.484 1 90.56 45 GLU B C 1
ATOM 1576 O O . GLU B 1 45 ? 15.109 -23.375 -10.961 1 90.56 45 GLU B O 1
ATOM 1581 N N . GLY B 1 46 ? 16.531 -25.094 -11.297 1 88 46 GLY B N 1
ATOM 1582 C CA . GLY B 1 46 ? 15.812 -26.016 -10.43 1 88 46 GLY B CA 1
ATOM 1583 C C . GLY B 1 46 ? 14.945 -27 -11.195 1 88 46 GLY B C 1
ATOM 1584 O O . GLY B 1 46 ? 14.898 -26.969 -12.422 1 88 46 GLY B O 1
ATOM 1585 N N . ASP B 1 47 ? 14.234 -27.812 -10.359 1 83.31 47 ASP B N 1
ATOM 1586 C CA . ASP B 1 47 ? 13.523 -28.922 -10.984 1 83.31 47 ASP B CA 1
ATOM 1587 C C . ASP B 1 47 ? 12.016 -28.719 -10.906 1 83.31 47 ASP B C 1
ATOM 1589 O O . ASP B 1 47 ? 11.258 -29.375 -11.633 1 83.31 47 ASP B O 1
ATOM 1593 N N . ASP B 1 48 ? 11.742 -27.906 -10.008 1 85.69 48 ASP B N 1
ATOM 1594 C CA . ASP B 1 48 ? 10.305 -27.703 -9.867 1 85.69 48 ASP B CA 1
ATOM 1595 C C . ASP B 1 48 ? 9.992 -26.266 -9.484 1 85.69 48 ASP B C 1
ATOM 1597 O O . ASP B 1 48 ? 10.891 -25.5 -9.125 1 85.69 48 ASP B O 1
ATOM 1601 N N . TRP B 1 49 ? 8.75 -25.859 -9.555 1 87.81 49 TRP B N 1
ATOM 1602 C CA . TRP B 1 49 ? 8.312 -24.484 -9.398 1 87.81 49 TRP B CA 1
ATOM 1603 C C . TRP B 1 49 ? 8.195 -24.109 -7.93 1 87.81 49 TRP B C 1
ATOM 1605 O O . TRP B 1 49 ? 8.148 -22.922 -7.586 1 87.81 49 TRP B O 1
ATOM 1615 N N . HIS B 1 50 ? 8.164 -25.062 -6.984 1 86.56 50 HIS B N 1
ATOM 1616 C CA . HIS B 1 50 ? 7.734 -24.719 -5.633 1 86.56 50 HIS B CA 1
ATOM 1617 C C . HIS B 1 50 ? 8.82 -25.047 -4.613 1 86.56 50 HIS B C 1
ATOM 1619 O O . HIS B 1 50 ? 8.57 -25.047 -3.404 1 86.56 50 HIS B O 1
ATOM 1625 N N . SER B 1 51 ? 9.969 -25.281 -5.215 1 85.88 51 SER B N 1
ATOM 1626 C CA . SER B 1 51 ? 11.109 -25.5 -4.336 1 85.88 51 SER B CA 1
ATOM 1627 C C . SER B 1 51 ? 11.844 -24.203 -4.039 1 85.88 51 SER B C 1
ATOM 1629 O O . SER B 1 51 ? 11.898 -23.297 -4.883 1 85.88 51 SER B O 1
ATOM 1631 N N . THR B 1 52 ? 12.469 -24.078 -2.842 1 88.25 52 THR B N 1
ATOM 1632 C CA . THR B 1 52 ? 13.211 -22.891 -2.438 1 88.25 52 THR B CA 1
ATOM 1633 C C . THR B 1 52 ? 14.516 -22.766 -3.23 1 88.25 52 THR B C 1
ATOM 1635 O O . THR B 1 52 ? 15.141 -21.719 -3.238 1 88.25 52 THR B O 1
ATOM 1638 N N . ASP B 1 53 ? 14.812 -23.812 -4.008 1 87.5 53 ASP B N 1
ATOM 1639 C CA . ASP B 1 53 ? 16.031 -23.797 -4.797 1 87.5 53 ASP B CA 1
ATOM 1640 C C . ASP B 1 53 ? 15.766 -23.328 -6.227 1 87.5 53 ASP B C 1
ATOM 1642 O O . ASP B 1 53 ? 16.703 -23.047 -6.984 1 87.5 53 ASP B O 1
ATOM 1646 N N . SER B 1 54 ? 14.547 -23.266 -6.555 1 92.12 54 SER B N 1
ATOM 1647 C CA . SER B 1 54 ? 14.188 -22.953 -7.934 1 92.12 54 SER B CA 1
ATOM 1648 C C . SER B 1 54 ? 14.094 -21.453 -8.148 1 92.12 54 SER B C 1
ATOM 1650 O O . SER B 1 54 ? 13.695 -20.703 -7.25 1 92.12 54 SER B O 1
ATOM 1652 N N . VAL B 1 55 ? 14.555 -21.062 -9.297 1 96.44 55 VAL B N 1
ATOM 1653 C CA . VAL B 1 55 ? 14.445 -19.688 -9.742 1 96.44 55 VAL B CA 1
ATOM 1654 C C . VAL B 1 55 ? 13.578 -19.609 -11 1 96.44 55 VAL B C 1
ATOM 1656 O O . VAL B 1 55 ? 13.781 -20.391 -11.945 1 96.44 55 VAL B O 1
ATOM 1659 N N . LYS B 1 56 ? 12.609 -18.781 -10.992 1 96.44 56 LYS B N 1
ATOM 1660 C CA . LYS B 1 56 ? 11.734 -18.578 -12.141 1 96.44 56 LYS B CA 1
ATOM 1661 C C . LYS B 1 56 ? 11.984 -17.219 -12.789 1 96.44 56 LYS B C 1
ATOM 1663 O O . LYS B 1 56 ? 12.281 -16.25 -12.109 1 96.44 56 LYS B O 1
ATOM 1668 N N . ASN B 1 57 ? 11.852 -17.203 -14.125 1 96.88 57 ASN B N 1
ATOM 1669 C CA . ASN B 1 57 ? 11.828 -15.961 -14.891 1 96.88 57 ASN B CA 1
ATOM 1670 C C . ASN B 1 57 ? 10.406 -15.531 -15.227 1 96.88 57 ASN B C 1
ATOM 1672 O O . ASN B 1 57 ? 9.594 -16.344 -15.672 1 96.88 57 ASN B O 1
ATOM 1676 N N . TRP B 1 58 ? 10.133 -14.297 -15 1 96.88 58 TRP B N 1
ATOM 1677 C CA . TRP B 1 58 ? 8.797 -13.781 -15.266 1 96.88 58 TRP B CA 1
ATOM 1678 C C . TRP B 1 58 ? 8.852 -12.609 -16.234 1 96.88 58 TRP B C 1
ATOM 1680 O O . TRP B 1 58 ? 9.766 -11.781 -16.172 1 96.88 58 TRP B O 1
ATOM 1690 N N . THR B 1 59 ? 7.93 -12.531 -17.156 1 97.62 59 THR B N 1
ATOM 1691 C CA . THR B 1 59 ? 7.625 -11.383 -18 1 97.62 59 THR B CA 1
ATOM 1692 C C . THR B 1 59 ? 6.199 -10.898 -17.75 1 97.62 59 THR B C 1
ATOM 1694 O O . THR B 1 59 ? 5.238 -11.641 -17.969 1 97.62 59 THR B O 1
ATOM 1697 N N . CYS B 1 60 ? 6.078 -9.664 -17.281 1 97.38 60 CYS B N 1
ATOM 1698 C CA . CYS B 1 60 ? 4.773 -9.18 -16.844 1 97.38 60 CYS B CA 1
ATOM 1699 C C . CYS B 1 60 ? 4.535 -7.754 -17.328 1 97.38 60 CYS B C 1
ATOM 1701 O O . CYS B 1 60 ? 5.484 -7.016 -17.594 1 97.38 60 CYS B O 1
ATOM 1703 N N . LEU B 1 61 ? 3.293 -7.379 -17.391 1 96.88 61 LEU B N 1
ATOM 1704 C CA . LEU B 1 61 ? 2.867 -6.008 -17.672 1 96.88 61 LEU B CA 1
ATOM 1705 C C . LEU B 1 61 ? 2.566 -5.266 -16.375 1 96.88 61 LEU B C 1
ATOM 1707 O O . LEU B 1 61 ? 1.588 -5.57 -15.68 1 96.88 61 LEU B O 1
ATOM 1711 N N . VAL B 1 62 ? 3.416 -4.277 -16.016 1 95.5 62 VAL B N 1
ATOM 1712 C CA . VAL B 1 62 ? 3.248 -3.469 -14.82 1 95.5 62 VAL B CA 1
ATOM 1713 C C . VAL B 1 62 ? 3.221 -1.988 -15.195 1 95.5 62 VAL B C 1
ATOM 1715 O O . VAL B 1 62 ? 4.168 -1.475 -15.797 1 95.5 62 VAL B O 1
ATOM 1718 N N . ASP B 1 63 ? 2.191 -1.341 -14.859 1 90.69 63 ASP B N 1
ATOM 1719 C CA . ASP B 1 63 ? 2.033 0.076 -15.172 1 90.69 63 ASP B CA 1
ATOM 1720 C C . ASP B 1 63 ? 2.209 0.332 -16.672 1 90.69 63 ASP B C 1
ATOM 1722 O O . ASP B 1 63 ? 2.938 1.245 -17.062 1 90.69 63 ASP B O 1
ATOM 1726 N N . GLY B 1 64 ? 1.702 -0.534 -17.406 1 91.81 64 GLY B N 1
ATOM 1727 C CA . GLY B 1 64 ? 1.688 -0.357 -18.844 1 91.81 64 GLY B CA 1
ATOM 1728 C C . GLY B 1 64 ? 3.014 -0.697 -19.5 1 91.81 64 GLY B C 1
ATOM 1729 O O . GLY B 1 64 ? 3.174 -0.528 -20.719 1 91.81 64 GLY B O 1
ATOM 1730 N N . LYS B 1 65 ? 3.947 -1.199 -18.797 1 95.25 65 LYS B N 1
ATOM 1731 C CA . LYS B 1 65 ? 5.262 -1.56 -19.312 1 95.25 65 LYS B CA 1
ATOM 1732 C C . LYS B 1 65 ? 5.555 -3.039 -19.094 1 95.25 65 LYS B C 1
ATOM 1734 O O . LYS B 1 65 ? 5.254 -3.584 -18.031 1 95.25 65 LYS B O 1
ATOM 1739 N N . VAL B 1 66 ? 6.156 -3.611 -20.078 1 96.81 66 VAL B N 1
ATOM 1740 C CA . VAL B 1 66 ? 6.598 -4.996 -19.938 1 96.81 66 VAL B CA 1
ATOM 1741 C C . VAL B 1 66 ? 7.898 -5.047 -19.141 1 96.81 66 VAL B C 1
ATOM 1743 O O . VAL B 1 66 ? 8.875 -4.371 -19.484 1 96.81 66 VA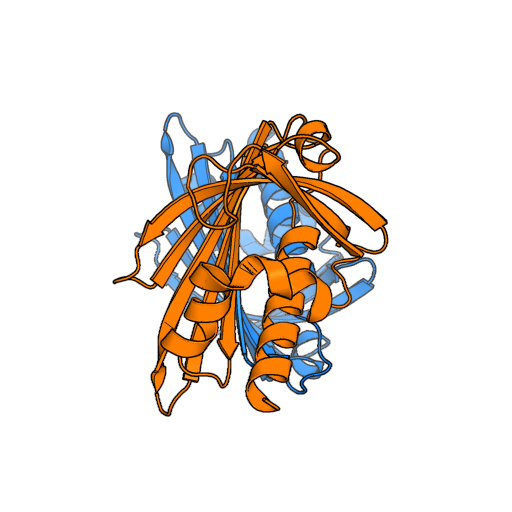L B O 1
ATOM 1746 N N . ILE B 1 67 ? 7.898 -5.816 -18.094 1 97.31 67 ILE B N 1
ATOM 1747 C CA . ILE B 1 67 ? 9.086 -5.93 -17.25 1 97.31 67 ILE B CA 1
ATOM 1748 C C . ILE B 1 67 ? 9.484 -7.395 -17.109 1 97.31 67 ILE B C 1
ATOM 1750 O O . ILE B 1 67 ? 8.664 -8.289 -17.312 1 97.31 67 ILE B O 1
ATOM 1754 N N . THR B 1 68 ? 10.727 -7.598 -16.766 1 97.38 68 THR B N 1
ATOM 1755 C CA . THR B 1 68 ? 11.234 -8.938 -16.484 1 97.38 68 THR B CA 1
ATOM 1756 C C . THR B 1 68 ? 11.891 -8.977 -15.109 1 97.38 68 THR B C 1
ATOM 1758 O O . THR B 1 68 ? 12.414 -7.961 -14.633 1 97.38 68 THR B O 1
ATOM 1761 N N . CYS B 1 69 ? 11.828 -10.18 -14.516 1 97.69 69 CYS B N 1
ATOM 1762 C CA . CYS B 1 69 ? 12.531 -10.398 -13.25 1 97.69 69 CYS B CA 1
ATOM 1763 C C . CYS B 1 69 ? 12.703 -11.883 -12.969 1 97.69 69 CYS B C 1
ATOM 1765 O O . CYS B 1 69 ? 12.148 -12.719 -13.672 1 97.69 69 CYS B O 1
ATOM 1767 N N . LYS B 1 70 ? 13.523 -12.086 -12.008 1 97.31 70 LYS B N 1
ATOM 1768 C CA . LYS B 1 70 ? 13.656 -13.43 -11.453 1 97.31 70 LYS B CA 1
ATOM 1769 C C . LYS B 1 70 ? 13.047 -13.516 -10.055 1 97.31 70 LYS B C 1
ATOM 1771 O O . LYS B 1 70 ? 13.078 -12.539 -9.297 1 97.31 70 LYS B O 1
ATOM 1776 N N . GLU B 1 71 ? 12.484 -14.68 -9.828 1 96.88 71 GLU B N 1
ATOM 1777 C CA . GLU B 1 71 ? 11.797 -14.883 -8.555 1 96.88 71 GLU B CA 1
ATOM 1778 C C . GLU B 1 71 ? 12.219 -16.188 -7.906 1 96.88 71 GLU B C 1
ATOM 1780 O O . GLU B 1 71 ? 12.383 -17.203 -8.586 1 96.88 71 GLU B O 1
ATOM 1785 N N . LYS B 1 72 ? 12.469 -16.156 -6.625 1 96.19 72 LYS B N 1
ATOM 1786 C CA . LYS B 1 72 ? 12.719 -17.359 -5.836 1 96.19 72 LYS B CA 1
ATOM 1787 C C . LYS B 1 72 ? 11.836 -17.391 -4.59 1 96.19 72 LYS B C 1
ATOM 1789 O O . LYS B 1 72 ? 11.586 -16.359 -3.977 1 96.19 72 LYS B O 1
ATOM 1794 N N . ILE B 1 73 ? 11.453 -18.609 -4.191 1 95.75 73 ILE B N 1
ATOM 1795 C CA . ILE B 1 73 ? 10.703 -18.781 -2.955 1 95.75 73 ILE B CA 1
ATOM 1796 C C . ILE B 1 73 ? 11.664 -18.891 -1.774 1 95.75 73 ILE B C 1
ATOM 1798 O O . ILE B 1 73 ? 12.594 -19.703 -1.785 1 95.75 73 ILE B O 1
ATOM 1802 N N . GLU B 1 74 ? 11.438 -18.031 -0.834 1 96.19 74 GLU B N 1
ATOM 1803 C CA . GLU B 1 74 ? 12.266 -18.094 0.37 1 96.19 74 GLU B CA 1
ATOM 1804 C C . GLU B 1 74 ? 11.68 -19.062 1.396 1 96.19 74 GLU B C 1
ATOM 1806 O O . GLU B 1 74 ? 12.422 -19.781 2.072 1 96.19 74 GLU B O 1
ATOM 1811 N N . ALA B 1 75 ? 10.414 -19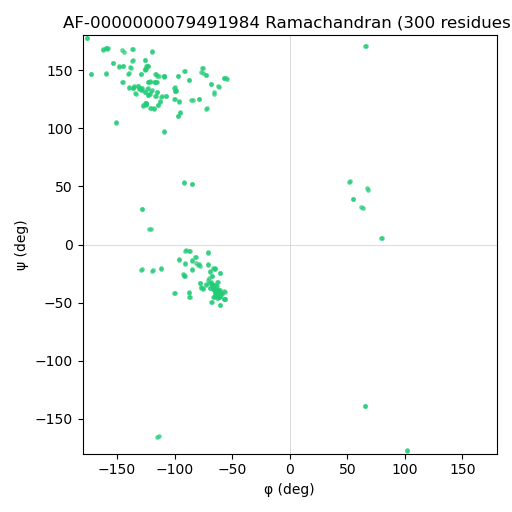.047 1.541 1 95.81 75 ALA B N 1
ATOM 1812 C CA . ALA B 1 75 ? 9.766 -19.891 2.533 1 95.81 75 ALA B CA 1
ATOM 1813 C C . ALA B 1 75 ? 8.281 -20.094 2.205 1 95.81 75 ALA B C 1
ATOM 1815 O O . ALA B 1 75 ? 7.648 -19.203 1.627 1 95.81 75 ALA B O 1
ATOM 1816 N N . ILE B 1 76 ? 7.797 -21.25 2.541 1 94.38 76 ILE B N 1
ATOM 1817 C CA . ILE B 1 76 ? 6.375 -21.562 2.488 1 94.38 76 ILE B CA 1
ATOM 1818 C C . ILE B 1 76 ? 5.906 -22.062 3.852 1 94.38 76 ILE B C 1
ATOM 1820 O O . ILE B 1 76 ? 6.48 -23.016 4.398 1 94.38 76 ILE B O 1
ATOM 1824 N N . ASP B 1 77 ? 4.98 -21.406 4.406 1 96.12 77 ASP B N 1
ATOM 1825 C CA . ASP B 1 77 ? 4.32 -21.844 5.633 1 96.12 77 ASP B CA 1
ATOM 1826 C C . ASP B 1 77 ? 2.885 -22.297 5.359 1 96.12 77 ASP B C 1
ATOM 1828 O O . ASP B 1 77 ? 1.973 -21.469 5.305 1 96.12 77 ASP B O 1
ATOM 1832 N N . GLU B 1 78 ? 2.641 -23.531 5.207 1 93.88 78 GLU B N 1
ATOM 1833 C CA . GLU B 1 78 ? 1.334 -24.078 4.84 1 93.88 78 GLU B CA 1
ATOM 1834 C C . GLU B 1 78 ? 0.314 -23.859 5.953 1 93.88 78 GLU B C 1
ATOM 1836 O O . GLU B 1 78 ? -0.869 -23.625 5.684 1 93.88 78 GLU B O 1
ATOM 1841 N N . GLU B 1 79 ? 0.764 -23.953 7.137 1 95 79 GLU B N 1
ATOM 1842 C CA . GLU B 1 79 ? -0.14 -23.766 8.273 1 95 79 GLU B CA 1
ATOM 1843 C C . GLU B 1 79 ? -0.691 -22.344 8.312 1 95 79 GLU B C 1
ATOM 1845 O O . GLU B 1 79 ? -1.894 -22.141 8.492 1 95 79 GLU B O 1
ATOM 1850 N N . LYS B 1 80 ? 0.125 -21.375 8.102 1 95.75 80 LYS B N 1
ATOM 1851 C CA . LYS B 1 80 ? -0.278 -19.984 8.141 1 95.75 80 LYS B CA 1
ATOM 1852 C C . LYS B 1 80 ? -0.708 -19.5 6.754 1 95.75 80 LYS B C 1
ATOM 1854 O O . LYS B 1 80 ? -1.161 -18.359 6.602 1 95.75 80 LYS B O 1
ATOM 1859 N N . LYS B 1 81 ? -0.525 -20.375 5.781 1 97.62 81 LYS B N 1
ATOM 1860 C CA . LYS B 1 81 ? -0.786 -20.047 4.379 1 97.62 81 LYS B CA 1
ATOM 1861 C C . LYS B 1 81 ? -0.06 -18.766 3.967 1 97.62 81 LYS B C 1
ATOM 1863 O O . LYS B 1 81 ? -0.68 -17.844 3.451 1 97.62 81 LYS B O 1
ATOM 1868 N N . LEU B 1 82 ? 1.188 -18.781 4.188 1 97.75 82 LEU B N 1
ATOM 1869 C CA . LEU B 1 82 ? 2.111 -17.688 3.922 1 97.75 82 LEU B CA 1
ATOM 1870 C C . LEU B 1 82 ? 3.219 -18.125 2.971 1 97.75 82 LEU B C 1
ATOM 1872 O O . LEU B 1 82 ? 3.781 -19.219 3.129 1 97.75 82 LEU B O 1
ATOM 1876 N N . ILE B 1 83 ? 3.473 -17.375 1.917 1 97.38 83 ILE B N 1
ATOM 1877 C CA . ILE B 1 83 ? 4.602 -17.609 1.021 1 97.38 83 ILE B CA 1
ATOM 1878 C C . ILE B 1 83 ? 5.457 -16.344 0.939 1 97.38 83 ILE B C 1
ATOM 1880 O O . ILE B 1 83 ? 4.93 -15.234 0.814 1 97.38 83 ILE B O 1
ATOM 1884 N N . LYS B 1 84 ? 6.742 -16.469 1.037 1 97.81 84 LYS B N 1
ATOM 1885 C CA . LYS B 1 84 ? 7.699 -15.375 0.901 1 97.81 84 LYS B CA 1
ATOM 1886 C C . LYS B 1 84 ? 8.523 -15.523 -0.372 1 97.81 84 LYS B C 1
ATOM 1888 O O . LYS B 1 84 ? 9.117 -16.578 -0.614 1 97.81 84 LYS B O 1
ATOM 1893 N N . TYR B 1 85 ? 8.555 -14.469 -1.15 1 97.75 85 TYR B N 1
ATOM 1894 C CA . TYR B 1 85 ? 9.305 -14.453 -2.4 1 97.75 85 TYR B CA 1
ATOM 1895 C C . TYR B 1 85 ? 10.414 -13.406 -2.354 1 97.75 85 TYR B C 1
ATOM 1897 O O . TYR B 1 85 ? 10.258 -12.352 -1.736 1 97.75 85 TYR B O 1
ATOM 1905 N N . SER B 1 86 ? 11.461 -13.719 -3 1 98.06 86 SER B N 1
ATOM 1906 C CA . SER B 1 86 ? 12.477 -12.727 -3.328 1 98.06 86 SER B CA 1
ATOM 1907 C C . SER B 1 86 ? 12.586 -12.523 -4.836 1 98.06 86 SER B C 1
ATOM 1909 O O . SER B 1 86 ? 12.633 -13.492 -5.598 1 98.06 86 SER B O 1
ATOM 1911 N N . LEU B 1 87 ? 12.57 -11.297 -5.234 1 98.19 87 LEU B N 1
ATOM 1912 C CA . LEU B 1 87 ? 12.719 -10.969 -6.645 1 98.19 87 LEU B CA 1
ATOM 1913 C C . LEU B 1 87 ? 14.016 -10.219 -6.902 1 98.19 87 LEU B C 1
ATOM 1915 O O . LEU B 1 87 ? 14.445 -9.406 -6.074 1 98.19 87 LEU B O 1
ATOM 1919 N N . PHE B 1 88 ? 14.586 -10.5 -8.062 1 97.75 88 PHE B N 1
ATOM 1920 C CA . PHE B 1 88 ? 15.875 -9.898 -8.375 1 97.75 88 PHE B CA 1
ATOM 1921 C C . PHE B 1 88 ? 16.125 -9.914 -9.875 1 97.75 88 PHE B C 1
ATOM 1923 O O . PHE B 1 88 ? 15.297 -10.398 -10.648 1 97.75 88 PHE B O 1
ATOM 1930 N N . ASP B 1 89 ? 17.078 -9.266 -10.328 1 97.19 89 ASP B N 1
ATOM 1931 C CA . ASP B 1 89 ? 17.516 -9.188 -11.719 1 97.19 89 ASP B CA 1
ATOM 1932 C C . ASP B 1 89 ? 16.469 -8.508 -12.586 1 97.19 89 ASP B C 1
ATOM 1934 O O . ASP B 1 89 ? 15.414 -8.102 -12.094 1 97.19 89 ASP B O 1
ATOM 1938 N N . GLY B 1 90 ? 16.797 -8.195 -13.844 1 97.25 90 GLY B N 1
ATOM 1939 C CA . GLY B 1 90 ? 15.891 -7.512 -14.75 1 97.25 90 GLY B CA 1
ATOM 1940 C C . GLY B 1 90 ? 15.555 -6.102 -14.312 1 97.25 90 GLY B C 1
ATOM 1941 O O . GLY B 1 90 ? 16.422 -5.379 -13.812 1 97.25 90 GLY B O 1
ATOM 1942 N N . ASP B 1 91 ? 14.289 -5.797 -14.484 1 97 91 ASP B N 1
ATOM 1943 C CA . ASP B 1 91 ? 13.836 -4.457 -14.117 1 97 91 ASP B CA 1
ATOM 1944 C C . ASP B 1 91 ? 13.883 -4.262 -12.602 1 97 91 ASP B C 1
ATOM 1946 O O . ASP B 1 91 ? 14.18 -3.164 -12.125 1 97 91 ASP B O 1
ATOM 1950 N N . ILE B 1 92 ? 13.648 -5.309 -11.844 1 97.25 92 ILE B N 1
ATOM 1951 C CA . ILE B 1 92 ? 13.664 -5.23 -10.391 1 97.25 92 ILE B CA 1
ATOM 1952 C C . ILE B 1 92 ? 15.086 -4.945 -9.898 1 97.25 92 ILE B C 1
ATOM 1954 O O . ILE B 1 92 ? 15.297 -4.035 -9.094 1 97.25 92 ILE B O 1
ATOM 1958 N N . GLY B 1 93 ? 16.016 -5.633 -10.453 1 97.06 93 GLY B N 1
ATOM 1959 C CA . GLY B 1 93 ? 17.391 -5.473 -10.031 1 97.06 93 GLY B CA 1
ATOM 1960 C C . GLY B 1 93 ? 17.984 -4.133 -10.414 1 97.06 93 GLY B C 1
ATOM 1961 O O . GLY B 1 93 ? 18.953 -3.674 -9.797 1 97.06 93 GLY B O 1
ATOM 1962 N N . GLN B 1 94 ? 17.453 -3.49 -11.43 1 97 94 GLN B N 1
ATOM 1963 C CA . GLN B 1 94 ? 17.938 -2.193 -11.883 1 97 94 GLN B CA 1
ATOM 1964 C C . GLN B 1 94 ? 17.438 -1.07 -10.977 1 97 94 GLN B C 1
ATOM 1966 O O . GLN B 1 94 ? 18.031 0.005 -10.922 1 97 94 GLN B O 1
ATOM 1971 N N . ASN B 1 95 ? 16.406 -1.39 -10.242 1 97.12 95 ASN B N 1
ATOM 1972 C CA . ASN B 1 95 ? 15.766 -0.3 -9.516 1 97.12 95 ASN B CA 1
ATOM 1973 C C . ASN B 1 95 ? 15.812 -0.525 -8.008 1 97.12 95 ASN B C 1
ATOM 1975 O O . ASN B 1 95 ? 15.766 0.43 -7.23 1 97.12 95 ASN B O 1
ATOM 1979 N N . TYR B 1 96 ? 15.969 -1.786 -7.609 1 98.06 96 TYR B N 1
ATOM 1980 C CA . TYR B 1 96 ? 15.883 -2.102 -6.188 1 98.06 96 TYR B CA 1
ATOM 1981 C C . TYR B 1 96 ? 17 -3.039 -5.766 1 98.06 96 TYR B C 1
ATOM 1983 O O . TYR B 1 96 ? 17.297 -4.016 -6.461 1 98.06 96 TYR B O 1
ATOM 1991 N N . LYS B 1 97 ? 17.594 -2.748 -4.664 1 97.44 97 LYS B N 1
ATOM 1992 C CA . LYS B 1 97 ? 18.594 -3.623 -4.062 1 97.44 97 LYS B CA 1
ATOM 1993 C C . LYS B 1 97 ? 17.953 -4.809 -3.359 1 97.44 97 LYS B C 1
ATOM 1995 O O . LYS B 1 97 ? 18.516 -5.902 -3.314 1 97.44 97 LYS B O 1
ATOM 2000 N N . LEU B 1 98 ? 16.844 -4.496 -2.779 1 98.19 98 LEU B N 1
ATOM 2001 C CA . LEU B 1 98 ? 16.016 -5.484 -2.092 1 98.19 98 LEU B CA 1
ATOM 2002 C C . LEU B 1 98 ? 14.578 -5.41 -2.57 1 98.19 98 LEU B C 1
ATOM 2004 O O . LEU B 1 98 ? 14.016 -4.32 -2.695 1 98.19 98 LEU B O 1
ATOM 2008 N N . PHE B 1 99 ? 14.023 -6.531 -2.832 1 98.62 99 PHE B N 1
ATOM 2009 C CA . PHE B 1 99 ? 12.625 -6.613 -3.227 1 98.62 99 PHE B CA 1
ATOM 2010 C C . PHE B 1 99 ? 12.016 -7.945 -2.797 1 98.62 99 PHE B C 1
ATOM 2012 O O . PHE B 1 99 ? 12.305 -8.984 -3.396 1 98.62 99 PHE B O 1
ATOM 2019 N N . LYS B 1 100 ? 11.219 -7.883 -1.764 1 98.69 100 LYS B N 1
ATOM 2020 C CA . LYS B 1 100 ? 10.539 -9.07 -1.253 1 98.69 100 LYS B CA 1
ATOM 2021 C C . LYS B 1 100 ? 9.023 -8.922 -1.362 1 98.69 100 LYS B C 1
ATOM 2023 O O . LYS B 1 100 ? 8.477 -7.844 -1.116 1 98.69 100 LYS B O 1
ATOM 2028 N N . CYS B 1 101 ? 8.406 -9.984 -1.735 1 98.31 101 CYS B N 1
ATOM 2029 C CA . CYS B 1 101 ? 6.949 -10.023 -1.836 1 98.31 101 CYS B CA 1
ATOM 2030 C C . CYS B 1 101 ? 6.379 -11.164 -1 1 98.31 101 CYS B C 1
ATOM 2032 O O . CYS B 1 101 ? 6.66 -12.328 -1.263 1 98.31 101 CYS B O 1
ATOM 2034 N N . ASN B 1 102 ? 5.562 -10.812 -0.073 1 98.31 102 ASN B N 1
ATOM 2035 C CA . ASN B 1 102 ? 4.926 -11.805 0.779 1 98.31 102 ASN B CA 1
ATOM 2036 C C . ASN B 1 102 ? 3.412 -11.836 0.571 1 98.31 102 ASN B C 1
ATOM 2038 O O . ASN B 1 102 ? 2.781 -10.789 0.422 1 98.31 102 ASN B O 1
ATOM 2042 N N . VAL B 1 103 ? 2.885 -13.078 0.568 1 98.5 103 VAL B N 1
ATOM 2043 C CA . VAL B 1 103 ? 1.435 -13.219 0.492 1 98.5 103 VAL B CA 1
ATOM 2044 C C . VAL B 1 103 ? 0.937 -14.086 1.644 1 98.5 103 VAL B C 1
ATOM 2046 O O . VAL B 1 103 ? 1.531 -15.125 1.949 1 98.5 103 VAL B O 1
ATOM 2049 N N . GLN B 1 104 ? -0.029 -13.633 2.305 1 98.75 104 GLN B N 1
ATOM 2050 C CA . GLN B 1 104 ? -0.718 -14.383 3.348 1 98.75 104 GLN B CA 1
ATOM 2051 C C . GLN B 1 104 ? -2.211 -14.5 3.047 1 98.75 104 GLN B C 1
ATOM 2053 O O . GLN B 1 104 ? -2.867 -13.5 2.744 1 98.75 104 GLN B O 1
ATOM 2058 N N . VAL B 1 105 ? -2.682 -15.68 3.094 1 98 105 VAL B N 1
ATOM 2059 C CA . VAL B 1 105 ? -4.102 -15.93 2.871 1 98 105 VAL B CA 1
ATOM 2060 C C . VAL B 1 105 ? -4.75 -16.422 4.164 1 98 105 VAL B C 1
ATOM 2062 O O . VAL B 1 105 ? -4.289 -17.391 4.773 1 98 105 VAL B O 1
ATOM 2065 N N . THR B 1 106 ? -5.746 -15.727 4.594 1 97.69 106 THR B N 1
ATOM 2066 C CA . THR B 1 106 ? -6.402 -16.047 5.859 1 97.69 106 THR B CA 1
ATOM 2067 C C . THR B 1 106 ? -7.879 -16.375 5.637 1 97.69 106 THR B C 1
ATOM 2069 O O . THR B 1 106 ? -8.578 -15.648 4.926 1 97.69 106 THR B O 1
ATOM 2072 N N . GLU B 1 107 ? -8.211 -17.422 6.242 1 95.25 107 GLU B N 1
ATOM 2073 C CA . GLU B 1 107 ? -9.617 -17.812 6.148 1 95.25 107 GLU B CA 1
ATOM 2074 C C . GLU B 1 107 ? -10.523 -16.781 6.844 1 95.25 107 GLU B C 1
ATOM 2076 O O . GLU B 1 107 ? -10.195 -16.297 7.926 1 95.25 107 GLU B O 1
ATOM 2081 N N . THR B 1 108 ? -11.508 -16.453 6.043 1 90.94 108 THR B N 1
ATOM 2082 C CA . THR B 1 108 ? -12.539 -15.625 6.641 1 90.94 108 THR B CA 1
ATOM 2083 C C . THR B 1 108 ? -13.867 -16.359 6.703 1 90.94 108 THR B C 1
ATOM 2085 O O . THR B 1 108 ? -13.914 -17.578 6.512 1 90.94 108 THR B O 1
ATOM 2088 N N . ASN B 1 109 ? -14.992 -15.672 6.953 1 84.81 109 ASN B N 1
ATOM 2089 C CA . ASN B 1 109 ? -16.297 -16.312 7.043 1 84.81 109 ASN B CA 1
ATOM 2090 C C . ASN B 1 109 ? -16.844 -16.688 5.664 1 84.81 109 ASN B C 1
ATOM 2092 O O . ASN B 1 109 ? -16.5 -16.031 4.672 1 84.81 109 ASN B O 1
ATOM 2096 N N . ASN B 1 110 ? -17.656 -17.859 5.613 1 83.88 110 ASN B N 1
ATOM 2097 C CA . ASN B 1 110 ? -18.5 -18.188 4.465 1 83.88 110 ASN B CA 1
ATOM 2098 C C . ASN B 1 110 ? -17.656 -18.531 3.238 1 83.88 110 ASN B C 1
ATOM 2100 O O . ASN B 1 110 ? -17.891 -17.984 2.156 1 83.88 110 ASN B O 1
ATOM 2104 N N . GLU B 1 111 ? -16.656 -19.344 3.365 1 88.19 111 GLU B N 1
ATOM 2105 C CA . GLU B 1 111 ? -15.906 -19.859 2.225 1 88.19 111 GLU B CA 1
ATOM 2106 C C . GLU B 1 111 ? -15.195 -18.719 1.485 1 88.19 111 GLU B C 1
ATOM 2108 O O . GLU B 1 111 ? -15.148 -18.719 0.253 1 88.19 111 GLU B O 1
ATOM 2113 N N . SER B 1 112 ? -14.828 -17.719 2.258 1 92.75 112 SER B N 1
ATOM 2114 C CA . SER B 1 112 ? -14.078 -16.594 1.716 1 92.75 112 SER B CA 1
ATOM 2115 C C . SER B 1 112 ? -12.727 -16.453 2.396 1 92.75 112 SER B C 1
ATOM 2117 O O . SER B 1 112 ? -12.43 -17.172 3.357 1 92.75 112 SER B O 1
ATOM 2119 N N . ALA B 1 113 ? -11.922 -15.648 1.752 1 95.75 113 ALA B N 1
ATOM 2120 C CA . ALA B 1 113 ? -10.578 -15.469 2.283 1 95.75 113 ALA B CA 1
ATOM 2121 C C . ALA B 1 113 ? -10.148 -14.008 2.205 1 95.75 113 ALA B C 1
ATOM 2123 O O . ALA B 1 113 ? -10.711 -13.227 1.427 1 95.75 113 ALA B O 1
ATOM 2124 N N . SER B 1 114 ? -9.289 -13.664 3.104 1 96.88 114 SER B N 1
ATOM 2125 C CA . SER B 1 114 ? -8.555 -12.406 3.016 1 96.88 114 SER B CA 1
ATOM 2126 C C . SER B 1 114 ? -7.137 -12.633 2.486 1 96.88 114 SER B C 1
ATOM 2128 O O . SER B 1 114 ? -6.426 -13.516 2.963 1 96.88 114 SER B O 1
ATOM 2130 N N . VAL B 1 115 ? -6.82 -11.922 1.443 1 98.06 115 VAL B N 1
ATOM 2131 C CA . VAL B 1 115 ? -5.48 -12.008 0.875 1 98.06 115 VAL B CA 1
ATOM 2132 C C . VAL B 1 115 ? -4.699 -10.734 1.198 1 98.06 115 VAL B C 1
ATOM 2134 O O . VAL B 1 115 ? -5.184 -9.625 0.959 1 98.06 115 VAL B O 1
ATOM 2137 N N . LYS B 1 116 ? -3.543 -10.852 1.744 1 98.69 116 LYS B N 1
ATOM 2138 C CA . LYS B 1 116 ? -2.664 -9.727 2.053 1 98.69 116 LYS B CA 1
ATOM 2139 C C . LYS B 1 116 ? -1.325 -9.859 1.334 1 98.69 116 LYS B C 1
ATOM 2141 O O . LYS B 1 116 ? -0.583 -10.82 1.565 1 98.69 116 LYS B O 1
ATOM 2146 N N . TRP B 1 117 ? -1.015 -8.922 0.457 1 98.81 117 TRP B N 1
ATOM 2147 C CA . TRP B 1 117 ? 0.296 -8.797 -0.172 1 98.81 117 TRP B CA 1
ATOM 2148 C C . TRP B 1 117 ? 1.124 -7.711 0.502 1 98.81 117 TRP B C 1
ATOM 2150 O O . TRP B 1 117 ? 0.61 -6.633 0.813 1 98.81 117 TRP B O 1
ATOM 2160 N N . THR B 1 118 ? 2.367 -8.008 0.761 1 98.88 118 THR B N 1
ATOM 2161 C CA . THR B 1 118 ? 3.32 -7.047 1.297 1 98.88 118 THR B CA 1
ATOM 2162 C C . THR B 1 118 ? 4.594 -7.023 0.458 1 98.88 118 THR B C 1
ATOM 2164 O O . THR B 1 118 ? 5.129 -8.078 0.101 1 98.88 118 THR B O 1
ATOM 2167 N N . ILE B 1 119 ? 5.031 -5.852 0.128 1 98.88 119 ILE B N 1
ATOM 2168 C CA . ILE B 1 119 ? 6.312 -5.68 -0.552 1 98.88 119 ILE B CA 1
ATOM 2169 C C . ILE B 1 119 ? 7.285 -4.934 0.358 1 98.88 119 ILE B C 1
ATOM 2171 O O . ILE B 1 119 ? 6.973 -3.846 0.85 1 98.88 119 ILE B O 1
ATOM 2175 N N . GLU B 1 120 ? 8.344 -5.547 0.645 1 98.69 120 GLU B N 1
ATOM 2176 C CA . GLU B 1 120 ? 9.484 -4.891 1.271 1 98.69 120 GLU B CA 1
ATOM 2177 C C . GLU B 1 120 ? 10.555 -4.547 0.24 1 98.69 120 GLU B C 1
ATOM 2179 O O . GLU B 1 120 ? 10.953 -5.398 -0.562 1 98.69 120 GLU B O 1
ATOM 2184 N N . TYR B 1 121 ? 11.07 -3.26 0.29 1 98.5 121 TYR B N 1
ATOM 2185 C CA . TYR B 1 121 ? 11.984 -2.869 -0.782 1 98.5 121 TYR B CA 1
ATOM 2186 C C . TYR B 1 121 ? 13.07 -1.944 -0.259 1 98.5 121 TYR B C 1
ATOM 2188 O O . TYR B 1 121 ? 12.922 -1.325 0.796 1 98.5 121 TYR B O 1
ATOM 2196 N N . GLU B 1 122 ? 14.164 -1.965 -0.905 1 98.12 122 GLU B N 1
ATOM 2197 C CA . GLU B 1 122 ? 15.242 -0.982 -0.831 1 98.12 122 GLU B CA 1
ATOM 2198 C C . GLU B 1 122 ? 15.617 -0.469 -2.219 1 98.12 122 GLU B C 1
ATOM 2200 O O . GLU B 1 122 ? 16.078 -1.235 -3.064 1 98.12 122 GLU B O 1
ATOM 2205 N N . LYS B 1 123 ? 15.469 0.774 -2.41 1 97.38 123 LYS B N 1
ATOM 2206 C CA . LYS B 1 123 ? 15.773 1.391 -3.699 1 97.38 123 LYS B CA 1
ATOM 2207 C C . LYS B 1 123 ? 17.281 1.519 -3.904 1 97.38 123 LYS B C 1
ATOM 2209 O O . LYS B 1 123 ? 18.031 1.689 -2.941 1 97.38 123 LYS B O 1
ATOM 2214 N N . ILE B 1 124 ? 17.656 1.494 -5.16 1 96.88 124 ILE B N 1
ATOM 2215 C CA . ILE B 1 124 ? 19.078 1.685 -5.445 1 96.88 124 ILE B CA 1
ATOM 2216 C C . ILE B 1 124 ? 19.438 3.156 -5.273 1 96.88 124 ILE B C 1
ATOM 2218 O O . ILE B 1 124 ? 20.547 3.477 -4.816 1 96.88 124 ILE B O 1
ATOM 2222 N N . THR B 1 125 ? 18.469 4.078 -5.703 1 94.38 125 THR B N 1
ATOM 2223 C CA . THR B 1 125 ? 18.625 5.516 -5.496 1 94.38 125 THR B CA 1
ATOM 2224 C C . THR B 1 125 ? 17.297 6.129 -5.027 1 94.38 125 THR B C 1
ATOM 2226 O O . THR B 1 125 ? 16.25 5.504 -5.137 1 94.38 125 THR B O 1
ATOM 2229 N N . GLU B 1 126 ? 17.312 7.309 -4.586 1 89.94 126 GLU B N 1
ATOM 2230 C CA . GLU B 1 126 ? 16.141 7.984 -4.039 1 89.94 126 GLU B CA 1
ATOM 2231 C C . GLU B 1 126 ? 15.141 8.32 -5.141 1 89.94 126 GLU B C 1
ATOM 2233 O O . GLU B 1 126 ? 13.953 8.516 -4.867 1 89.94 126 GLU B O 1
ATOM 2238 N N . ASP B 1 127 ? 15.586 8.305 -6.363 1 91.75 127 ASP B N 1
ATOM 2239 C CA . ASP B 1 127 ? 14.734 8.727 -7.473 1 91.75 127 ASP B CA 1
ATOM 2240 C C . ASP B 1 127 ? 13.852 7.578 -7.957 1 91.75 127 ASP B C 1
ATOM 2242 O O . ASP B 1 127 ? 12.891 7.797 -8.695 1 91.75 127 ASP B O 1
ATOM 2246 N N . VAL B 1 128 ? 14.203 6.375 -7.512 1 94.81 128 VAL B N 1
ATOM 2247 C CA . VAL B 1 128 ? 13.391 5.215 -7.875 1 94.81 128 VAL B CA 1
ATOM 2248 C C . VAL B 1 128 ? 12.023 5.309 -7.195 1 94.81 128 VAL B C 1
ATOM 2250 O O . VAL B 1 128 ? 11.93 5.684 -6.023 1 94.81 128 VAL B O 1
ATOM 2253 N N . LYS B 1 129 ? 11.023 5 -7.883 1 93.12 129 LYS B N 1
ATOM 2254 C CA . LYS B 1 129 ? 9.656 5.109 -7.383 1 93.12 129 LYS B CA 1
ATOM 2255 C C . LYS B 1 129 ? 9.352 4.02 -6.359 1 93.12 129 LYS B C 1
ATOM 2257 O O . LYS B 1 129 ? 9.891 2.912 -6.449 1 93.12 129 LYS B O 1
ATOM 2262 N N . THR B 1 130 ? 8.516 4.406 -5.383 1 96.62 130 THR B N 1
ATOM 2263 C CA . THR B 1 130 ? 7.918 3.365 -4.551 1 96.62 130 THR B CA 1
ATOM 2264 C C . THR B 1 130 ? 7.145 2.367 -5.406 1 96.62 130 THR B C 1
ATOM 2266 O O . THR B 1 130 ? 6.496 2.75 -6.383 1 96.62 130 THR B O 1
ATOM 2269 N N . PRO B 1 131 ? 7.152 1.126 -5.094 1 97.19 131 PRO B N 1
ATOM 2270 C CA . PRO B 1 131 ? 6.664 0.106 -6.023 1 97.19 131 PRO B CA 1
ATOM 2271 C C . PRO B 1 131 ? 5.148 -0.082 -5.949 1 97.19 131 PRO B C 1
ATOM 2273 O O . PRO B 1 131 ? 4.664 -1.216 -5.926 1 97.19 131 PRO B O 1
ATOM 2276 N N . TYR B 1 132 ? 4.41 0.967 -6.055 1 97.25 132 TYR B N 1
ATOM 2277 C CA . TYR B 1 132 ? 2.953 0.884 -6.039 1 97.25 132 TYR B CA 1
ATOM 2278 C C . TYR B 1 132 ? 2.436 0.13 -7.262 1 97.25 132 TYR B C 1
ATOM 2280 O O . TYR B 1 132 ? 1.432 -0.581 -7.18 1 97.25 132 TYR B O 1
ATOM 2288 N N . GLY B 1 133 ? 3.129 0.321 -8.359 1 96.5 133 GLY B N 1
ATOM 2289 C CA . GLY B 1 133 ? 2.725 -0.393 -9.555 1 96.5 133 GLY B CA 1
ATOM 2290 C C . GLY B 1 133 ? 2.783 -1.901 -9.406 1 96.5 133 GLY B C 1
ATOM 2291 O O . GLY B 1 133 ? 1.914 -2.617 -9.906 1 96.5 133 GLY B O 1
ATOM 2292 N N . TYR B 1 134 ? 3.787 -2.355 -8.742 1 97.62 134 TYR B N 1
ATOM 2293 C CA . TYR B 1 134 ? 3.938 -3.789 -8.516 1 97.62 134 TYR B CA 1
ATOM 2294 C C . TYR B 1 134 ? 2.871 -4.305 -7.555 1 97.62 134 TYR B C 1
ATOM 2296 O O . TYR B 1 134 ? 2.352 -5.406 -7.73 1 97.62 134 TYR B O 1
ATOM 2304 N N . LEU B 1 135 ? 2.562 -3.459 -6.559 1 98.25 135 LEU B N 1
ATOM 2305 C CA . LEU B 1 135 ? 1.517 -3.844 -5.617 1 98.25 135 LEU B CA 1
ATOM 2306 C C . LEU B 1 135 ? 0.165 -3.941 -6.316 1 98.25 135 LEU B C 1
ATOM 2308 O O . LEU B 1 135 ? -0.59 -4.891 -6.086 1 98.25 135 LEU B O 1
ATOM 2312 N N . GLU B 1 136 ? -0.119 -3.027 -7.172 1 96.62 136 GLU B N 1
ATOM 2313 C CA . GLU B 1 136 ? -1.35 -3.057 -7.957 1 96.62 136 GLU B CA 1
ATOM 2314 C C . GLU B 1 136 ? -1.396 -4.281 -8.867 1 96.62 136 GLU B C 1
ATOM 2316 O O . GLU B 1 136 ? -2.451 -4.895 -9.039 1 96.62 136 GLU B O 1
ATOM 2321 N N . PHE B 1 137 ? -0.281 -4.602 -9.438 1 97.06 137 PHE B N 1
ATOM 2322 C CA . PHE B 1 137 ? -0.176 -5.797 -10.266 1 97.06 137 PHE B CA 1
ATOM 2323 C C . PHE B 1 137 ? -0.579 -7.035 -9.477 1 97.06 137 PHE B C 1
ATOM 2325 O O . PHE B 1 137 ? -1.352 -7.863 -9.961 1 97.06 137 PHE B O 1
ATOM 2332 N N . LEU B 1 138 ? -0.06 -7.172 -8.273 1 97.25 138 LEU B N 1
ATOM 2333 C CA . LEU B 1 138 ? -0.367 -8.32 -7.43 1 97.25 138 LEU B CA 1
ATOM 2334 C C . LEU B 1 138 ? -1.851 -8.359 -7.078 1 97.25 138 LEU B C 1
ATOM 2336 O O . LEU B 1 138 ? -2.469 -9.422 -7.086 1 97.25 138 LEU B O 1
ATOM 2340 N N . GLU B 1 139 ? -2.393 -7.219 -6.789 1 96.88 139 GLU B N 1
ATOM 2341 C CA . GLU B 1 139 ? -3.816 -7.137 -6.48 1 96.88 139 GLU B CA 1
ATOM 2342 C C . GLU B 1 139 ? -4.664 -7.613 -7.656 1 96.88 139 GLU B C 1
ATOM 2344 O O . GLU B 1 139 ? -5.508 -8.5 -7.5 1 96.88 139 GLU B O 1
ATOM 2349 N N . LYS B 1 140 ? -4.395 -7.047 -8.828 1 94.81 140 LYS B N 1
ATOM 2350 C CA . LYS B 1 140 ? -5.156 -7.395 -10.023 1 94.81 140 LYS B CA 1
ATOM 2351 C C . LYS B 1 140 ? -4.977 -8.867 -10.383 1 94.81 140 LYS B C 1
ATOM 2353 O O . LYS B 1 140 ? -5.934 -9.539 -10.773 1 94.81 140 LYS B O 1
ATOM 2358 N N . GLY B 1 141 ? -3.746 -9.336 -10.266 1 94.94 141 GLY B N 1
ATOM 2359 C CA . GLY B 1 141 ? -3.498 -10.75 -10.516 1 94.94 141 GLY B CA 1
ATOM 2360 C C . GLY B 1 141 ? -4.289 -11.664 -9.602 1 94.94 141 GLY B C 1
ATOM 2361 O O . GLY B 1 141 ? -4.805 -12.695 -10.039 1 94.94 141 GLY B O 1
ATOM 2362 N N . THR B 1 142 ? -4.348 -11.297 -8.344 1 95.56 142 THR B N 1
ATOM 2363 C CA . THR B 1 142 ? -5.086 -12.086 -7.363 1 95.56 142 THR B CA 1
ATOM 2364 C C . THR B 1 142 ? -6.562 -12.164 -7.738 1 95.56 142 THR B C 1
ATOM 2366 O O . THR B 1 142 ? -7.172 -13.234 -7.668 1 95.56 142 THR B O 1
ATOM 2369 N N . VAL B 1 143 ? -7.098 -11.078 -8.164 1 92.75 143 VAL B N 1
ATOM 2370 C CA . VAL B 1 143 ? -8.5 -11.023 -8.555 1 92.75 143 VAL B CA 1
ATOM 2371 C C . VAL B 1 143 ? -8.734 -11.914 -9.773 1 92.75 143 VAL B C 1
ATOM 2373 O O . VAL B 1 143 ? -9.711 -12.664 -9.828 1 92.75 143 VAL B O 1
ATOM 2376 N N . GLU B 1 144 ? -7.84 -11.836 -10.719 1 93.12 144 GLU B N 1
ATOM 2377 C CA . GLU B 1 144 ? -7.949 -12.664 -11.922 1 93.12 144 GLU B CA 1
ATOM 2378 C C . GLU B 1 144 ? -7.914 -14.148 -11.562 1 93.12 144 GLU B C 1
ATOM 2380 O O . GLU B 1 144 ? -8.703 -14.938 -12.094 1 93.12 144 GLU B O 1
ATOM 2385 N N . VAL B 1 145 ? -7.016 -14.508 -10.719 1 93.62 145 VAL B N 1
ATOM 2386 C CA . VAL B 1 145 ? -6.91 -15.891 -10.281 1 93.62 145 VAL B CA 1
ATOM 2387 C C . VAL B 1 145 ? -8.188 -16.312 -9.555 1 93.62 145 VAL B C 1
ATOM 2389 O O . VAL B 1 145 ? -8.727 -17.391 -9.797 1 93.62 145 VAL B O 1
ATOM 2392 N N . GLY B 1 146 ? -8.641 -15.477 -8.68 1 91.56 146 GLY B N 1
ATOM 2393 C CA . GLY B 1 146 ? -9.891 -15.742 -7.977 1 91.56 146 GLY B CA 1
ATOM 2394 C C . GLY B 1 146 ? -11.062 -15.969 -8.906 1 91.56 146 GLY B C 1
ATOM 2395 O O . GLY B 1 146 ? -11.836 -16.906 -8.727 1 91.56 146 GLY B O 1
ATOM 2396 N N . ASP B 1 147 ? -11.203 -15.109 -9.883 1 90.12 147 ASP B N 1
ATOM 2397 C CA . ASP B 1 147 ? -12.273 -15.234 -10.867 1 90.12 147 ASP B CA 1
ATOM 2398 C C . ASP B 1 147 ? -12.188 -16.562 -11.617 1 90.12 147 ASP B C 1
ATOM 2400 O O . ASP B 1 147 ? -13.203 -17.203 -11.891 1 90.12 147 ASP B O 1
ATOM 2404 N N . HIS B 1 148 ? -11.047 -16.922 -11.961 1 92.56 148 HIS B N 1
ATOM 2405 C CA . HIS B 1 148 ? -10.805 -18.188 -12.648 1 92.56 148 HIS B CA 1
ATOM 2406 C C . HIS B 1 148 ? -11.25 -19.359 -11.781 1 92.56 148 HIS B C 1
ATOM 2408 O O . HIS B 1 148 ? -11.906 -20.281 -12.273 1 92.56 148 HIS B O 1
ATOM 2414 N N . LEU B 1 149 ? -10.906 -19.281 -10.508 1 91.81 149 LEU B N 1
ATOM 2415 C CA . LEU B 1 149 ? -11.195 -20.375 -9.594 1 91.81 149 LEU B CA 1
ATOM 2416 C C . LEU B 1 149 ? -12.695 -20.484 -9.32 1 91.81 149 LEU B C 1
ATOM 2418 O O . LEU B 1 149 ? -13.203 -21.562 -9.008 1 91.81 149 LEU B O 1
ATOM 2422 N N . GLN B 1 150 ? -13.312 -19.406 -9.398 1 87.12 150 GLN B N 1
ATOM 2423 C CA . GLN B 1 150 ? -14.758 -19.406 -9.203 1 87.12 150 GLN B CA 1
ATOM 2424 C C . GLN B 1 150 ? -15.469 -20.094 -10.375 1 87.12 150 GLN B C 1
ATOM 2426 O O . GLN B 1 150 ? -16.547 -20.672 -10.203 1 87.12 150 GLN B O 1
ATOM 2431 N N . LYS B 1 151 ? -14.961 -20 -11.57 1 84.5 151 LYS B N 1
ATOM 2432 C CA . LYS B 1 151 ? -15.555 -20.578 -12.766 1 84.5 151 LYS B CA 1
ATOM 2433 C C . LYS B 1 151 ? -15.148 -22.047 -12.93 1 84.5 151 LYS B C 1
ATOM 2435 O O . LYS B 1 151 ? -15.789 -22.797 -13.672 1 84.5 151 LYS B O 1
ATOM 2440 N N . ALA B 1 152 ? -14.094 -22.453 -12.336 1 69.56 152 ALA B N 1
ATOM 2441 C CA . ALA B 1 152 ? -13.609 -23.812 -12.469 1 69.56 152 ALA B CA 1
ATOM 2442 C C . ALA B 1 152 ? -14.32 -24.75 -11.5 1 69.56 152 ALA B C 1
ATOM 2444 O O . ALA B 1 152 ? -14.758 -24.328 -10.422 1 69.56 152 ALA B O 1
#